Protein AF-A0A972ZCT6-F1 (afdb_monomer_lite)

Structure (mmCIF, N/CA/C/O backbone):
data_AF-A0A972ZCT6-F1
#
_entry.id   AF-A0A972ZCT6-F1
#
loop_
_atom_site.group_PDB
_atom_site.id
_atom_site.type_symbol
_atom_site.label_atom_id
_atom_site.label_alt_id
_atom_site.label_comp_id
_atom_site.label_asym_id
_atom_site.label_entity_id
_atom_site.label_seq_id
_atom_site.pdbx_PDB_ins_code
_atom_site.Cartn_x
_atom_site.Cartn_y
_atom_site.Cartn_z
_atom_site.occupancy
_atom_site.B_iso_or_equiv
_atom_site.auth_seq_id
_atom_site.auth_comp_id
_atom_site.auth_asym_id
_atom_site.auth_atom_id
_atom_site.pdbx_PDB_model_num
ATOM 1 N N . MET A 1 1 ? -7.013 1.142 54.359 1.00 37.72 1 MET A N 1
ATOM 2 C CA . MET A 1 1 ? -7.168 -0.269 53.958 1.00 37.72 1 MET A CA 1
ATOM 3 C C . MET A 1 1 ? -7.925 -0.246 52.647 1.00 37.72 1 MET A C 1
ATOM 5 O O . MET A 1 1 ? -9.131 -0.055 52.664 1.00 37.72 1 MET A O 1
ATOM 9 N N . ILE A 1 2 ? -7.193 -0.233 51.536 1.00 32.06 2 ILE A N 1
ATOM 10 C CA . ILE A 1 2 ? -7.756 -0.194 50.184 1.00 32.06 2 ILE A CA 1
ATOM 11 C C . ILE A 1 2 ? -7.605 -1.613 49.651 1.00 32.06 2 ILE A C 1
ATOM 13 O O . ILE A 1 2 ? -6.508 -2.162 49.690 1.00 32.06 2 ILE A O 1
ATOM 17 N N . SER A 1 3 ? -8.731 -2.212 49.295 1.00 27.45 3 SER A N 1
ATOM 18 C CA . SER A 1 3 ? -8.864 -3.587 48.828 1.00 27.45 3 SER A CA 1
ATOM 19 C C . SER A 1 3 ? -8.368 -3.701 47.386 1.00 27.45 3 SER A C 1
ATOM 21 O O . SER A 1 3 ? -8.783 -2.904 46.544 1.00 27.45 3 SER A O 1
ATOM 23 N N . ASP A 1 4 ? -7.524 -4.691 47.102 1.00 30.50 4 ASP A N 1
ATOM 24 C CA . ASP A 1 4 ? -7.134 -5.058 45.736 1.00 30.50 4 ASP A CA 1
ATOM 25 C C . ASP A 1 4 ? -8.346 -5.581 44.932 1.00 30.50 4 ASP A C 1
ATOM 27 O O . ASP A 1 4 ? -9.239 -6.214 45.510 1.00 30.50 4 ASP A O 1
ATOM 31 N N . PRO A 1 5 ? -8.409 -5.342 43.606 1.00 33.12 5 PRO A N 1
ATOM 32 C CA . PRO A 1 5 ? -9.477 -5.865 42.760 1.00 33.12 5 PRO A CA 1
ATOM 33 C C . PRO A 1 5 ? -9.329 -7.384 42.539 1.00 33.12 5 PRO A C 1
ATOM 35 O O . PRO A 1 5 ? -8.225 -7.928 42.641 1.00 33.12 5 PRO A O 1
ATOM 38 N N . PRO A 1 6 ? -10.430 -8.097 42.228 1.00 35.25 6 PRO A N 1
ATOM 39 C CA . PRO A 1 6 ? -10.424 -9.549 42.138 1.00 35.25 6 PRO A CA 1
ATOM 40 C C . PRO A 1 6 ? -9.632 -10.012 40.913 1.00 35.25 6 PRO A C 1
ATOM 42 O O . PRO A 1 6 ? -9.966 -9.695 39.773 1.00 35.25 6 PRO A O 1
ATOM 45 N N . GLN A 1 7 ? -8.590 -10.802 41.162 1.00 39.09 7 GLN A N 1
ATOM 46 C CA . GLN A 1 7 ? -7.904 -11.574 40.134 1.00 39.09 7 GLN A CA 1
ATOM 47 C C . GLN A 1 7 ? -8.888 -12.611 39.583 1.00 39.09 7 GLN A C 1
ATOM 49 O O . GLN A 1 7 ? -9.286 -13.533 40.294 1.00 39.09 7 GLN A O 1
ATOM 54 N N . SER A 1 8 ? -9.302 -12.465 38.326 1.00 38.16 8 SER A N 1
ATOM 55 C CA . SER A 1 8 ? -10.039 -13.508 37.616 1.00 38.16 8 SER A CA 1
ATOM 56 C C . SER A 1 8 ? -9.081 -14.662 37.313 1.00 38.16 8 SER A C 1
ATOM 58 O O . SER A 1 8 ? -8.367 -14.656 36.309 1.00 38.16 8 SER A O 1
ATOM 60 N N . SER A 1 9 ? -9.017 -15.631 38.221 1.00 37.44 9 SER A N 1
ATOM 61 C CA . SER A 1 9 ? -8.276 -16.872 38.036 1.00 37.44 9 SER A CA 1
ATOM 62 C C . SER A 1 9 ? -8.990 -17.756 37.011 1.00 37.44 9 SER A C 1
ATOM 64 O O . SER A 1 9 ? -10.134 -18.167 37.195 1.00 37.44 9 SER A O 1
ATOM 66 N N . CYS A 1 10 ? -8.302 -18.054 35.910 1.00 38.31 10 CYS A N 1
ATOM 67 C CA . CYS A 1 10 ? -8.704 -19.119 35.000 1.00 38.31 10 CYS A CA 1
ATOM 68 C C . CYS A 1 10 ? -8.499 -20.476 35.718 1.00 38.31 10 CYS A C 1
ATOM 70 O O . CYS A 1 10 ? -7.406 -20.676 36.259 1.00 38.31 10 CYS A O 1
ATOM 72 N N . PRO A 1 11 ? -9.488 -21.393 35.755 1.00 40.09 11 PRO A N 1
ATOM 73 C CA . PRO A 1 11 ? -9.451 -22.590 36.610 1.00 40.09 11 PRO A CA 1
ATOM 74 C C . PRO A 1 11 ? -8.329 -23.597 36.312 1.00 40.09 11 PRO A C 1
ATOM 76 O O . PRO A 1 11 ? -8.007 -24.397 37.184 1.00 40.09 11 PRO A O 1
ATOM 79 N N . ASP A 1 12 ? -7.714 -23.539 35.125 1.00 41.03 12 ASP A N 1
ATOM 80 C CA . ASP A 1 12 ? -6.777 -24.568 34.639 1.00 41.03 12 ASP A CA 1
ATOM 81 C C . ASP A 1 12 ? -5.332 -24.077 34.426 1.00 41.03 12 ASP A C 1
ATOM 83 O O . ASP A 1 12 ? -4.509 -24.768 33.820 1.00 41.03 12 ASP A O 1
ATOM 87 N N . CYS A 1 13 ? -4.975 -22.894 34.933 1.00 39.69 13 CYS A N 1
ATOM 88 C CA . CYS A 1 13 ? -3.582 -22.443 34.908 1.00 39.69 13 CYS A CA 1
ATOM 89 C C . CYS A 1 13 ? -2.819 -23.001 36.123 1.00 39.69 13 CYS A C 1
ATOM 91 O O . CYS A 1 13 ? -3.205 -22.698 37.257 1.00 39.69 13 CYS A O 1
ATOM 93 N N . PRO A 1 14 ? -1.713 -23.755 35.948 1.00 38.12 14 PRO A N 1
ATOM 94 C CA . PRO A 1 14 ? -0.853 -24.077 37.077 1.00 38.12 14 PRO A CA 1
ATOM 95 C C . PRO A 1 14 ? -0.324 -22.774 37.684 1.00 38.12 14 PRO A C 1
ATOM 97 O O . PRO A 1 14 ? 0.095 -21.861 36.967 1.00 38.12 14 PRO A O 1
ATOM 100 N N . ALA A 1 15 ? -0.381 -22.682 39.013 1.00 41.28 15 ALA A N 1
ATOM 101 C CA . ALA A 1 15 ? 0.085 -21.513 39.740 1.00 41.28 15 ALA A CA 1
ATOM 102 C C . ALA A 1 15 ? 1.534 -21.188 39.353 1.00 41.28 15 ALA A C 1
ATOM 104 O O . ALA A 1 15 ? 2.391 -22.071 39.268 1.00 41.28 15 ALA A O 1
ATOM 105 N N . ARG A 1 16 ? 1.791 -19.900 39.117 1.00 41.38 16 ARG A N 1
ATOM 106 C CA . ARG A 1 16 ? 3.120 -19.360 38.828 1.00 41.38 16 ARG A CA 1
ATOM 107 C C . ARG A 1 16 ? 4.079 -19.823 39.941 1.00 41.38 16 ARG A C 1
ATOM 109 O O . ARG A 1 16 ? 3.741 -19.626 41.110 1.00 41.38 16 ARG A O 1
ATOM 116 N N . PRO A 1 17 ? 5.223 -20.461 39.633 1.00 36.03 17 PRO A N 1
ATOM 117 C CA . PRO A 1 17 ? 6.141 -20.880 40.680 1.00 36.03 17 PRO A CA 1
ATOM 118 C C . PRO A 1 17 ? 6.628 -19.636 41.424 1.00 36.03 17 PRO A C 1
ATOM 120 O O . PRO A 1 17 ? 6.973 -18.629 40.804 1.00 36.03 17 PRO A O 1
ATOM 123 N N . ALA A 1 18 ? 6.585 -19.701 42.754 1.00 37.28 18 ALA A N 1
ATOM 124 C CA . ALA A 1 18 ? 7.099 -18.646 43.609 1.00 37.28 18 ALA A CA 1
ATOM 125 C C . ALA A 1 18 ? 8.604 -18.484 43.360 1.00 37.28 18 ALA A C 1
ATOM 127 O O . ALA A 1 18 ? 9.333 -19.475 43.276 1.00 37.28 18 ALA A O 1
ATOM 128 N N . ASP A 1 19 ? 9.037 -17.233 43.217 1.00 44.38 19 ASP A N 1
ATOM 129 C CA . ASP A 1 19 ? 10.420 -16.869 42.935 1.00 44.38 19 ASP A CA 1
ATOM 130 C C . ASP A 1 19 ? 11.386 -17.545 43.919 1.00 44.38 19 ASP A C 1
ATOM 132 O O . ASP A 1 19 ? 11.257 -17.408 45.137 1.00 44.38 19 ASP A O 1
ATOM 136 N N . GLY A 1 20 ? 12.380 -18.252 43.377 1.00 45.31 20 GLY A N 1
ATOM 137 C CA . GLY A 1 20 ? 13.501 -18.762 44.161 1.00 45.31 20 GLY A CA 1
ATOM 138 C C . GLY A 1 20 ? 14.037 -20.115 43.714 1.00 45.31 20 GLY A C 1
ATOM 139 O O . GLY A 1 20 ? 13.925 -21.082 44.456 1.00 45.31 20 GLY A O 1
ATOM 140 N N . SER A 1 21 ? 14.674 -20.193 42.543 1.00 36.31 21 SER A N 1
ATOM 141 C CA . SER A 1 21 ? 15.718 -21.195 42.284 1.00 36.31 21 SER A CA 1
ATOM 142 C C . SER A 1 21 ? 16.456 -20.893 40.980 1.00 36.31 21 SER A C 1
ATOM 144 O O . SER A 1 21 ? 15.854 -20.775 39.917 1.00 36.31 21 SER A O 1
ATOM 146 N N . SER A 1 22 ? 17.774 -20.752 41.076 1.00 45.56 22 SER A N 1
ATOM 147 C CA . SER A 1 22 ? 18.702 -20.635 39.956 1.00 45.56 22 SER A CA 1
ATOM 148 C C . SER A 1 22 ? 18.789 -21.953 39.179 1.00 45.56 22 SER A C 1
ATOM 150 O O . SER A 1 22 ? 19.290 -22.942 39.717 1.00 45.56 22 SER A O 1
ATOM 152 N N . ALA A 1 23 ? 18.384 -21.955 37.909 1.00 34.50 23 ALA A N 1
ATOM 153 C CA . ALA A 1 23 ? 18.690 -23.027 36.967 1.00 34.50 23 ALA A CA 1
ATOM 154 C C . ALA A 1 23 ? 19.062 -22.453 35.589 1.00 34.50 23 ALA A C 1
ATOM 156 O O . ALA A 1 23 ? 18.594 -21.393 35.185 1.00 34.50 23 ALA A O 1
ATOM 157 N N . SER A 1 24 ? 19.987 -23.156 34.945 1.00 33.34 24 SER A N 1
ATOM 158 C CA . SER A 1 24 ? 20.885 -22.796 33.843 1.00 33.34 24 SER A CA 1
ATOM 159 C C . SER A 1 24 ? 20.273 -22.179 32.580 1.00 33.34 24 SER A C 1
ATOM 161 O O . SER A 1 24 ? 19.231 -22.609 32.093 1.00 33.34 24 SER A O 1
ATOM 163 N N . ALA A 1 25 ? 21.034 -21.254 31.986 1.00 39.72 25 ALA A N 1
ATOM 164 C CA . ALA A 1 25 ? 20.897 -20.812 30.604 1.00 39.72 25 ALA A CA 1
ATOM 165 C C . ALA A 1 25 ? 21.305 -21.949 29.655 1.00 39.72 25 ALA A C 1
ATOM 167 O O . ALA A 1 25 ? 22.487 -22.245 29.562 1.00 39.72 25 ALA A O 1
ATOM 168 N N . ASP A 1 26 ? 20.319 -22.629 29.068 1.00 37.72 26 ASP A N 1
ATOM 169 C CA . ASP A 1 26 ? 20.352 -23.282 27.745 1.00 37.72 26 ASP A CA 1
ATOM 170 C C . ASP A 1 26 ? 19.136 -24.213 27.620 1.00 37.72 26 ASP A C 1
ATOM 172 O O . ASP A 1 26 ? 19.225 -25.434 27.709 1.00 37.72 26 ASP A O 1
ATOM 176 N N . ALA A 1 27 ? 17.958 -23.614 27.446 1.00 31.12 27 ALA A N 1
ATOM 177 C CA . ALA A 1 27 ? 16.784 -24.282 26.895 1.00 31.12 27 ALA A CA 1
ATOM 178 C C . ALA A 1 27 ? 15.847 -23.202 26.346 1.00 31.12 27 ALA A C 1
ATOM 180 O O . ALA A 1 27 ? 15.363 -22.348 27.091 1.00 31.12 27 ALA A O 1
ATOM 181 N N . ALA A 1 28 ? 15.626 -23.205 25.030 1.00 31.45 28 ALA A N 1
ATOM 182 C CA . ALA A 1 28 ? 14.592 -22.381 24.416 1.00 31.45 28 ALA A CA 1
ATOM 183 C C . ALA A 1 28 ? 13.235 -22.759 25.038 1.00 31.4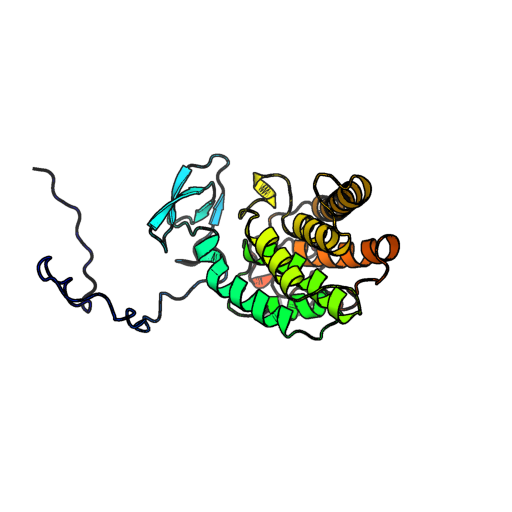5 28 ALA A C 1
ATOM 185 O O . ALA A 1 28 ? 12.957 -23.954 25.161 1.00 31.45 28 ALA A O 1
ATOM 186 N N . PRO A 1 29 ? 12.394 -21.793 25.450 1.00 34.50 29 PRO A N 1
ATOM 187 C CA . PRO A 1 29 ? 11.101 -22.129 26.014 1.00 34.50 29 PRO A CA 1
ATOM 188 C C . PRO A 1 29 ? 10.265 -22.794 24.920 1.00 34.50 29 PRO A C 1
ATOM 190 O O . PRO A 1 29 ? 10.036 -22.217 23.855 1.00 34.50 29 PRO A O 1
ATOM 193 N N . GLU A 1 30 ? 9.850 -24.033 25.173 1.00 30.81 30 GLU A N 1
ATOM 194 C CA . GLU A 1 30 ? 8.912 -24.759 24.328 1.00 30.81 30 GLU A CA 1
ATOM 195 C C . GLU A 1 30 ? 7.652 -23.904 24.157 1.00 30.81 30 GLU A C 1
ATOM 197 O O . GLU A 1 30 ? 6.942 -23.610 25.123 1.00 30.81 30 GLU A O 1
ATOM 202 N N . TYR A 1 31 ? 7.381 -23.479 22.920 1.00 35.59 31 TYR A N 1
ATOM 203 C CA . TYR A 1 31 ? 6.138 -22.813 22.551 1.00 35.59 31 TYR A CA 1
ATOM 204 C C . TYR A 1 31 ? 4.995 -23.810 22.717 1.00 35.59 31 TYR A C 1
ATOM 206 O O . TYR A 1 31 ? 4.625 -24.540 21.796 1.00 35.59 31 TYR A O 1
ATOM 214 N N . ARG A 1 32 ? 4.443 -23.868 23.930 1.00 32.00 32 ARG A N 1
ATOM 215 C CA . ARG A 1 32 ? 3.226 -24.615 24.204 1.00 32.00 32 ARG A CA 1
ATOM 216 C C . ARG A 1 32 ? 2.118 -23.981 23.374 1.00 32.00 32 ARG A C 1
ATOM 218 O O . ARG A 1 32 ? 1.841 -22.789 23.490 1.00 32.00 32 ARG A O 1
ATOM 225 N N . CYS A 1 33 ? 1.546 -24.797 22.498 1.00 36.53 33 CYS A N 1
ATOM 226 C CA . CYS A 1 33 ? 0.459 -24.464 21.596 1.00 36.53 33 CYS A CA 1
ATOM 227 C C . CYS A 1 33 ? -0.790 -24.103 22.418 1.00 36.53 33 CYS A C 1
ATOM 229 O O . CYS A 1 33 ? -1.638 -24.946 22.693 1.00 36.53 33 CYS A O 1
ATOM 231 N N . CYS A 1 34 ? -0.871 -22.857 22.878 1.00 33.72 34 CYS A N 1
ATOM 232 C CA . CYS A 1 34 ? -2.112 -22.268 23.344 1.00 33.72 34 CYS A CA 1
ATOM 233 C C . CYS A 1 34 ? -2.854 -21.822 22.088 1.00 33.72 34 CYS A C 1
ATOM 235 O O . CYS A 1 34 ? -2.481 -20.827 21.467 1.00 33.72 34 CYS A O 1
ATOM 237 N N . SER A 1 35 ? -3.869 -22.580 21.684 1.00 42.78 35 SER A N 1
ATOM 238 C CA . SER A 1 35 ? -4.920 -22.097 20.792 1.00 42.78 35 SER A CA 1
ATOM 239 C C . SER A 1 35 ? -5.481 -20.806 21.393 1.00 42.78 35 SER A C 1
ATOM 241 O O . SER A 1 35 ? -6.228 -20.843 22.369 1.00 42.78 35 SER A O 1
ATOM 243 N N . GLY A 1 36 ? -4.988 -19.672 20.888 1.00 45.91 36 GLY A N 1
ATOM 244 C CA . GLY A 1 36 ? -5.332 -18.339 21.369 1.00 45.91 36 GLY A CA 1
ATOM 245 C C . GLY A 1 36 ? -6.807 -18.007 21.126 1.00 45.91 36 GLY A C 1
ATOM 246 O O . GLY A 1 36 ? -7.479 -18.735 20.392 1.00 45.91 36 GLY A O 1
ATOM 247 N N . PRO A 1 37 ? -7.317 -16.921 21.732 1.00 55.62 37 PRO A N 1
ATOM 248 C CA . PRO A 1 37 ? -8.675 -16.455 21.475 1.00 55.62 37 PRO A CA 1
ATOM 249 C C . PRO A 1 37 ? -8.878 -16.246 19.968 1.00 55.62 37 PRO A C 1
ATOM 251 O O . PRO A 1 37 ? -7.985 -15.755 19.273 1.00 55.62 37 PRO A O 1
ATOM 254 N N . GLU A 1 38 ? -10.034 -16.674 19.469 1.00 72.75 38 GLU A N 1
ATOM 255 C CA . GLU A 1 38 ? -10.420 -16.576 18.062 1.00 72.75 38 GLU A CA 1
ATOM 256 C C . GLU A 1 38 ? -10.299 -15.113 17.591 1.00 72.75 38 GLU A C 1
ATOM 258 O O . GLU A 1 38 ? -10.891 -14.212 18.183 1.00 72.75 38 GLU A O 1
ATOM 263 N N . ARG A 1 39 ? -9.464 -14.850 16.572 1.00 85.81 39 ARG A N 1
ATOM 264 C CA . ARG A 1 39 ? -9.269 -13.493 16.035 1.00 85.81 39 ARG A CA 1
ATOM 265 C C . ARG A 1 39 ? -10.435 -13.140 15.118 1.00 85.81 39 ARG A C 1
ATOM 267 O O . ARG A 1 39 ? -10.656 -13.820 14.117 1.00 85.81 39 ARG A O 1
ATOM 274 N N . HIS A 1 40 ? -11.125 -12.044 15.410 1.00 87.00 40 HIS A N 1
ATOM 275 C CA . HIS A 1 40 ? -12.163 -11.527 14.521 1.00 87.00 40 HIS A CA 1
ATOM 276 C C . HIS A 1 40 ? -11.542 -10.795 13.323 1.00 87.00 40 HIS A C 1
ATOM 278 O O . HIS A 1 40 ? -10.598 -10.018 13.473 1.00 87.00 40 HIS A O 1
ATOM 284 N N . SER A 1 41 ? -12.079 -11.042 12.127 1.00 83.12 41 SER A N 1
ATOM 285 C CA . SER A 1 41 ? -11.591 -10.483 10.856 1.00 83.12 41 SER A CA 1
ATOM 286 C C . SER A 1 41 ? -12.278 -9.176 10.440 1.00 83.12 41 SER A C 1
ATOM 288 O O . SER A 1 41 ? -11.813 -8.514 9.510 1.00 83.12 41 SER A O 1
ATOM 290 N N . CYS A 1 42 ? -13.360 -8.793 11.123 1.00 84.06 42 CYS A N 1
ATOM 291 C CA . CYS A 1 42 ? -14.072 -7.529 10.951 1.00 84.06 42 CYS A CA 1
ATOM 292 C C . CYS A 1 42 ? -14.180 -6.809 12.301 1.00 84.06 42 CYS A C 1
ATOM 294 O O . CYS A 1 42 ? -14.348 -7.454 13.337 1.00 84.06 42 CYS A O 1
ATOM 296 N N . ASP A 1 43 ? -14.082 -5.478 12.270 1.00 89.44 43 ASP A N 1
ATOM 297 C CA . ASP A 1 43 ? -14.090 -4.604 13.445 1.00 89.44 43 ASP A CA 1
ATOM 298 C C . ASP A 1 43 ? -13.031 -4.973 14.504 1.00 89.44 43 ASP A C 1
ATOM 300 O O . ASP A 1 43 ? -11.844 -5.083 14.191 1.00 89.44 43 ASP A O 1
ATOM 304 N N . CYS A 1 44 ? -13.404 -5.079 15.782 1.00 90.25 44 CYS A N 1
ATOM 305 C CA . CYS A 1 44 ? -12.449 -5.340 16.850 1.00 90.25 44 CYS A CA 1
ATOM 306 C C . CYS A 1 44 ? -11.893 -6.767 16.787 1.00 90.25 44 CYS A C 1
ATOM 308 O O . CYS A 1 44 ? -12.601 -7.720 17.101 1.00 90.25 44 CYS A O 1
ATOM 310 N N . MET A 1 45 ? -10.587 -6.908 16.552 1.00 91.00 45 MET A N 1
ATOM 311 C CA . MET A 1 45 ? -9.897 -8.208 16.511 1.00 91.00 45 MET A CA 1
ATOM 312 C C . MET A 1 45 ? -10.051 -9.050 17.797 1.00 91.00 45 MET A C 1
ATOM 314 O O . MET A 1 45 ? -9.943 -10.273 17.746 1.00 91.00 45 MET A O 1
ATOM 318 N N . VAL A 1 46 ? -10.325 -8.412 18.943 1.00 91.88 46 VAL A N 1
ATOM 319 C CA . VAL A 1 46 ? -10.470 -9.071 20.256 1.00 91.88 46 VAL A CA 1
ATOM 320 C C . VAL A 1 46 ? -11.889 -9.585 20.515 1.00 91.88 46 VAL A C 1
ATOM 322 O O . VAL A 1 46 ? -12.044 -10.613 21.159 1.00 91.88 46 VAL A O 1
ATOM 325 N N . CYS A 1 47 ? -12.924 -8.862 20.072 1.00 92.06 47 CYS A N 1
ATOM 326 C CA . CYS A 1 47 ? -14.309 -9.125 20.503 1.00 92.06 47 CYS A CA 1
ATOM 327 C C . CYS A 1 47 ? -15.384 -8.914 19.424 1.00 92.06 47 CYS A C 1
ATOM 329 O O . CYS A 1 47 ? -16.570 -8.958 19.737 1.00 92.06 47 CYS A O 1
ATOM 331 N N . GLY A 1 48 ? -15.000 -8.567 18.192 1.00 89.50 48 GLY A N 1
ATOM 332 C CA . GLY A 1 48 ? -15.907 -8.297 17.071 1.00 89.50 48 GLY A CA 1
ATOM 333 C C . GLY A 1 48 ? -16.761 -7.029 17.199 1.00 89.50 48 GLY A C 1
ATOM 334 O O . GLY A 1 48 ? -17.498 -6.697 16.280 1.00 89.50 48 GLY A O 1
ATOM 335 N N . SER A 1 49 ? -16.685 -6.308 18.322 1.00 92.56 49 SER A N 1
ATOM 336 C CA . SER A 1 49 ? -17.450 -5.072 18.528 1.00 92.56 49 SER A CA 1
ATOM 337 C C . SER A 1 49 ? -16.965 -3.934 17.629 1.00 92.56 49 SER A C 1
ATOM 339 O O . SER A 1 49 ? -15.776 -3.845 17.326 1.00 92.56 49 SER A O 1
ATOM 341 N N . GLU A 1 50 ? -17.877 -3.022 17.292 1.00 90.81 50 GLU A N 1
ATOM 342 C CA . GLU A 1 50 ? -17.639 -1.849 16.443 1.00 90.81 50 GLU A CA 1
ATOM 343 C C . GLU A 1 50 ? -16.429 -1.011 16.877 1.00 90.81 50 GLU A C 1
ATOM 345 O O . GLU A 1 50 ? -16.242 -0.736 18.070 1.00 90.81 50 GLU A O 1
ATOM 350 N N . LEU A 1 51 ? -15.630 -0.589 15.891 1.00 91.50 51 LEU A N 1
ATOM 351 C CA . LEU A 1 51 ? -14.531 0.356 16.075 1.00 91.50 51 LEU A CA 1
ATOM 352 C C . LEU A 1 51 ? -15.043 1.798 16.058 1.00 91.50 51 LEU A C 1
ATOM 354 O O . LEU A 1 51 ? -15.754 2.208 15.147 1.00 91.50 51 LEU A O 1
ATOM 358 N N . VAL A 1 52 ? -14.610 2.584 17.038 1.00 91.75 52 VAL A N 1
ATOM 359 C CA . VAL A 1 52 ? -14.903 4.011 17.161 1.00 91.75 52 VAL A CA 1
ATOM 360 C C . VAL A 1 52 ? -13.628 4.829 17.000 1.00 91.75 52 VAL A C 1
ATOM 362 O O . VAL A 1 52 ? -12.553 4.451 17.469 1.00 91.75 52 VAL A O 1
ATOM 365 N N . TYR A 1 53 ? -13.762 5.974 16.334 1.00 89.62 53 TYR A N 1
ATOM 366 C CA . TYR A 1 53 ? -12.663 6.885 16.035 1.00 89.62 53 TYR A CA 1
ATOM 367 C C . TYR A 1 53 ? -12.911 8.242 16.687 1.00 89.62 53 TYR A C 1
ATOM 369 O O . TYR A 1 53 ? -13.891 8.922 16.389 1.00 89.62 53 TYR A O 1
ATOM 377 N N . ALA A 1 54 ? -12.008 8.645 17.575 1.00 88.31 54 ALA A N 1
ATOM 378 C CA . ALA A 1 54 ? -12.012 9.956 18.201 1.00 88.31 54 ALA A CA 1
ATOM 379 C C . ALA A 1 54 ? -11.134 10.942 17.417 1.00 88.31 54 ALA A C 1
ATOM 381 O O . ALA A 1 54 ? -10.160 10.573 16.769 1.00 88.31 54 ALA A O 1
ATOM 382 N N . THR A 1 55 ? -11.426 12.237 17.522 1.00 84.88 55 THR A N 1
ATOM 383 C CA . THR A 1 55 ? -10.575 13.289 16.932 1.00 84.88 55 THR A CA 1
ATOM 384 C C . THR A 1 55 ? -9.323 13.580 17.760 1.00 84.88 55 THR A C 1
ATOM 386 O O . THR A 1 55 ? -8.372 14.176 17.260 1.00 84.88 55 THR A O 1
ATOM 389 N N . LYS A 1 56 ? -9.305 13.170 19.034 1.00 85.56 56 LYS A N 1
ATOM 390 C CA . LYS A 1 56 ? -8.154 13.282 19.933 1.00 85.56 56 LYS A CA 1
ATOM 391 C C . LYS A 1 56 ? -7.687 11.891 20.323 1.00 85.56 56 LYS A C 1
ATOM 393 O O . LYS A 1 56 ? -8.505 11.055 20.694 1.00 85.56 56 LYS A O 1
ATOM 398 N N . ALA A 1 57 ? -6.380 11.672 20.261 1.00 89.06 57 ALA A N 1
ATOM 399 C CA . ALA A 1 57 ? -5.790 10.436 20.737 1.00 89.06 57 ALA A CA 1
ATOM 400 C C . ALA A 1 57 ? -5.742 10.395 22.272 1.00 89.06 57 ALA A C 1
ATOM 402 O O . ALA A 1 57 ? -5.619 11.431 22.931 1.00 89.06 57 ALA A O 1
ATOM 403 N N . SER A 1 58 ? -5.802 9.188 22.821 1.00 88.75 58 SER A N 1
ATOM 404 C CA . SER A 1 58 ? -5.612 8.896 24.238 1.00 88.75 58 SER A CA 1
ATOM 405 C C . SER A 1 58 ? -4.554 7.813 24.419 1.00 88.75 58 SER A C 1
ATOM 407 O O . SER A 1 58 ? -4.267 7.041 23.500 1.00 88.75 58 SER A O 1
ATOM 409 N N . THR A 1 59 ? -3.978 7.758 25.617 1.00 93.81 59 THR A N 1
ATOM 410 C CA . THR A 1 59 ? -3.140 6.635 26.036 1.00 93.81 59 THR A CA 1
ATOM 411 C C . THR A 1 59 ? -4.010 5.394 26.200 1.00 93.81 59 THR A C 1
ATOM 413 O O . THR A 1 59 ? -5.044 5.452 26.868 1.00 93.81 59 THR A O 1
ATOM 416 N N . VAL A 1 60 ? -3.617 4.300 25.557 1.00 94.75 60 VAL A N 1
ATOM 417 C CA . VAL A 1 60 ? -4.327 3.020 25.563 1.00 94.75 60 VAL A CA 1
ATOM 418 C C . VAL A 1 60 ? -3.333 1.865 25.579 1.00 94.75 60 VAL A C 1
ATOM 420 O O . VAL A 1 60 ? -2.274 1.944 24.954 1.00 94.75 60 VAL A O 1
ATOM 423 N N . ASP A 1 61 ? -3.706 0.768 26.228 1.00 95.75 61 ASP A N 1
ATOM 424 C CA . ASP A 1 61 ? -2.894 -0.444 26.257 1.00 95.75 61 ASP A CA 1
ATOM 425 C C . ASP A 1 61 ? -3.339 -1.427 25.175 1.00 95.75 61 ASP A C 1
ATOM 427 O O . ASP A 1 61 ? -4.530 -1.646 24.936 1.00 95.75 61 ASP A O 1
ATOM 431 N N . CYS A 1 62 ? -2.371 -2.055 24.512 1.00 95.25 62 CYS A N 1
ATOM 432 C CA . CYS A 1 62 ? -2.649 -3.113 23.551 1.00 95.25 62 CYS A CA 1
ATOM 433 C C . CYS A 1 62 ? -3.194 -4.352 24.271 1.00 95.25 62 CYS A C 1
ATOM 435 O O . CYS A 1 62 ? -2.501 -4.958 25.086 1.00 95.25 62 CYS A O 1
ATOM 437 N N . SER A 1 63 ? -4.386 -4.806 23.891 1.00 94.56 63 SER A N 1
ATOM 438 C CA . SER A 1 63 ? -5.062 -5.967 24.477 1.00 94.56 63 SER A CA 1
ATOM 439 C C . SER A 1 63 ? -4.327 -7.299 24.257 1.00 94.56 63 SER A C 1
ATOM 441 O O . SER A 1 63 ? -4.686 -8.291 24.882 1.00 94.56 63 SER A O 1
ATOM 443 N N . TYR A 1 64 ? -3.311 -7.344 23.383 1.00 91.56 64 TYR A N 1
ATOM 444 C CA . TYR A 1 64 ? -2.504 -8.546 23.126 1.00 91.56 64 TYR A CA 1
ATOM 445 C C . TYR A 1 64 ? -1.117 -8.504 23.771 1.00 91.56 64 TYR A C 1
ATOM 447 O O . TYR A 1 64 ? -0.721 -9.477 24.404 1.00 91.56 64 TYR A O 1
ATOM 455 N N . CYS A 1 65 ? -0.358 -7.413 23.616 1.00 92.94 65 CYS A N 1
ATOM 456 C CA . CYS A 1 65 ? 1.002 -7.337 24.169 1.00 92.94 65 CYS A CA 1
ATOM 457 C C . CYS A 1 65 ? 1.109 -6.580 25.498 1.00 92.94 65 CYS A C 1
ATOM 459 O O . CYS A 1 65 ? 2.177 -6.606 26.102 1.00 92.94 65 CYS A O 1
ATOM 461 N N . GLY A 1 66 ? 0.055 -5.881 25.930 1.00 93.12 66 GLY A N 1
ATOM 462 C CA . GLY A 1 66 ? 0.052 -5.056 27.142 1.00 93.12 66 GLY A CA 1
ATOM 463 C C . GLY A 1 66 ? 0.924 -3.799 27.068 1.00 93.12 66 GLY A C 1
ATOM 464 O O . GLY A 1 66 ? 1.127 -3.147 28.083 1.00 93.12 66 GLY A O 1
ATOM 465 N N . GLY A 1 67 ? 1.483 -3.469 25.899 1.00 93.06 67 GLY A N 1
ATOM 466 C CA . GLY A 1 67 ? 2.255 -2.240 25.716 1.00 93.06 67 GLY A CA 1
ATOM 467 C C . GLY A 1 67 ? 1.356 -1.006 25.657 1.00 93.06 67 GLY A C 1
ATOM 468 O O . GLY A 1 67 ? 0.256 -1.088 25.109 1.00 93.06 67 GLY A O 1
ATOM 469 N N . GLU A 1 68 ? 1.860 0.119 26.160 1.00 95.31 68 GLU A N 1
ATOM 470 C CA . GLU A 1 68 ? 1.185 1.421 26.154 1.00 95.31 68 GLU A CA 1
ATOM 471 C C . GLU A 1 68 ? 1.426 2.159 24.824 1.00 95.31 68 GLU A C 1
ATOM 473 O O . GLU A 1 68 ? 2.559 2.254 24.341 1.00 95.31 68 GLU A O 1
ATOM 478 N N . PHE A 1 69 ? 0.361 2.688 24.220 1.00 93.81 69 PHE A N 1
ATOM 479 C CA . PHE A 1 69 ? 0.395 3.408 22.947 1.00 93.81 69 PHE A CA 1
ATOM 480 C C . PHE A 1 69 ? -0.510 4.640 22.975 1.00 93.81 69 PHE A C 1
ATOM 482 O O . PHE A 1 69 ? -1.402 4.784 23.806 1.00 93.81 69 PHE A O 1
ATOM 489 N N . THR A 1 70 ? -0.308 5.531 22.007 1.00 91.00 70 THR A N 1
ATOM 490 C CA . THR A 1 70 ? -1.234 6.628 21.719 1.00 91.00 70 THR A CA 1
ATOM 491 C C . THR A 1 70 ? -2.088 6.246 20.518 1.00 91.00 70 THR A C 1
ATOM 493 O O . THR A 1 70 ? -1.555 6.015 19.434 1.00 91.00 70 THR A O 1
ATOM 496 N N . SER A 1 71 ? -3.406 6.186 20.701 1.00 90.12 71 SER A N 1
ATOM 497 C CA . SER A 1 71 ? -4.352 5.849 19.634 1.00 90.12 71 SER A CA 1
ATOM 498 C C . SER A 1 71 ? -5.581 6.743 19.700 1.00 90.12 71 SER A C 1
ATOM 500 O O . SER A 1 71 ? -6.018 7.144 20.777 1.00 90.12 71 SER A O 1
ATOM 502 N N . SER A 1 72 ? -6.154 7.041 18.539 1.00 90.88 72 SER A N 1
ATOM 503 C CA . SER A 1 72 ? -7.480 7.650 18.415 1.00 90.88 72 SER A CA 1
ATOM 504 C C . SER A 1 72 ? -8.579 6.629 18.109 1.00 90.88 72 SER A C 1
ATOM 506 O O . SER A 1 72 ? -9.733 7.010 17.931 1.00 90.88 72 SER A O 1
ATOM 508 N N . ALA A 1 73 ? -8.230 5.344 18.039 1.00 91.00 73 ALA A N 1
ATOM 509 C CA . ALA A 1 73 ? -9.133 4.259 17.691 1.00 91.00 73 ALA A CA 1
ATOM 510 C C . ALA A 1 73 ? -9.156 3.189 18.787 1.00 91.00 73 ALA A C 1
ATOM 512 O O . ALA A 1 73 ? -8.108 2.663 19.175 1.00 91.00 73 ALA A O 1
ATOM 513 N N . THR A 1 74 ? -10.358 2.847 19.235 1.00 93.81 74 THR A N 1
ATOM 514 C CA . THR A 1 74 ? -10.666 1.707 20.109 1.00 93.81 74 THR A CA 1
ATOM 515 C C . THR A 1 74 ? -11.978 1.085 19.643 1.00 93.81 74 THR A C 1
ATOM 517 O O . THR A 1 74 ? -12.665 1.650 18.796 1.00 93.81 74 THR A O 1
ATOM 520 N N . CYS A 1 75 ? -12.360 -0.080 20.159 1.00 94.00 75 CYS A N 1
ATOM 521 C CA . CYS A 1 75 ? -13.749 -0.519 20.018 1.00 94.00 75 CYS A CA 1
ATOM 522 C C . CYS A 1 75 ? -14.645 0.069 21.115 1.00 94.00 75 CYS A C 1
ATOM 524 O O . CYS A 1 75 ? -14.150 0.594 22.113 1.00 94.00 75 CYS A O 1
ATOM 526 N N . VAL A 1 76 ? -15.966 -0.078 20.980 1.00 93.19 76 VAL A N 1
ATOM 527 C CA . VAL A 1 76 ? -16.941 0.357 22.007 1.00 93.19 76 VAL A CA 1
ATOM 528 C C . VAL A 1 76 ? -16.745 -0.303 23.383 1.00 93.19 76 VAL A C 1
ATOM 530 O O . VAL A 1 76 ? -17.242 0.211 24.379 1.00 93.19 76 VAL A O 1
ATOM 533 N N . GLN A 1 77 ? -15.997 -1.412 23.456 1.00 92.06 77 GLN A N 1
ATOM 534 C CA . GLN A 1 77 ? -15.594 -2.083 24.704 1.00 92.06 77 GLN A CA 1
ATOM 535 C C . GLN A 1 77 ? -14.211 -1.631 25.219 1.00 92.06 77 GLN A C 1
ATOM 537 O O . GLN A 1 77 ? -13.708 -2.171 26.198 1.00 92.06 77 GLN A O 1
ATOM 542 N N . GLY A 1 78 ? -13.568 -0.662 24.560 1.00 91.75 78 GLY A N 1
ATOM 543 C CA . GLY A 1 78 ? -12.274 -0.103 24.959 1.00 91.75 78 GLY A CA 1
ATOM 544 C C . GLY A 1 78 ? -11.041 -0.877 24.483 1.00 91.75 78 GLY A C 1
ATOM 545 O O . GLY A 1 78 ? -9.926 -0.473 24.801 1.00 91.75 78 GLY A O 1
ATOM 546 N N . HIS A 1 79 ? -11.195 -1.956 23.709 1.00 94.44 79 HIS A N 1
ATOM 547 C CA . HIS A 1 79 ? -10.048 -2.717 23.204 1.00 94.44 79 HIS A CA 1
ATOM 548 C C 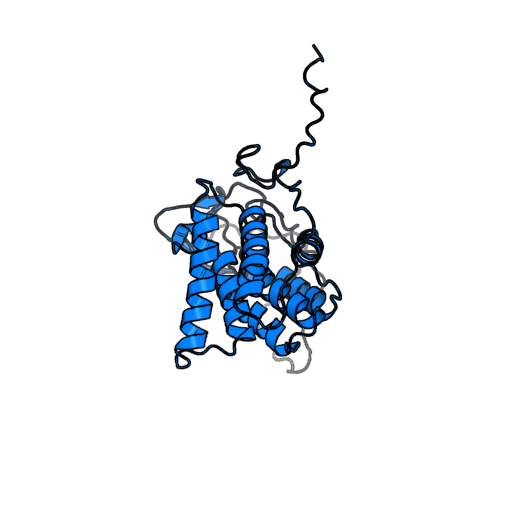. HIS A 1 79 ? -9.261 -1.942 22.140 1.00 94.44 79 HIS A C 1
ATOM 550 O O . HIS A 1 79 ? -9.839 -1.298 21.259 1.00 94.44 79 HIS A O 1
ATOM 556 N N . PHE A 1 80 ? -7.939 -2.095 22.184 1.00 94.31 80 PHE A N 1
ATOM 557 C CA . PHE A 1 80 ? -6.985 -1.586 21.204 1.00 94.31 80 PHE A CA 1
ATOM 558 C C . PHE A 1 80 ? -5.959 -2.678 20.883 1.00 94.31 80 PHE A C 1
ATOM 560 O O . PHE A 1 80 ? -5.502 -3.388 21.774 1.00 94.31 80 PHE A O 1
ATOM 567 N N . VAL A 1 81 ? -5.568 -2.816 19.616 1.00 93.00 81 VAL A N 1
ATOM 568 C CA . VAL A 1 81 ? -4.502 -3.735 19.192 1.00 93.00 81 VAL A CA 1
ATOM 569 C C . VAL A 1 81 ? -3.488 -2.930 18.394 1.00 93.00 81 VAL A C 1
ATOM 571 O O . VAL A 1 81 ? -3.842 -2.313 17.394 1.00 93.00 81 VAL A O 1
ATOM 574 N N . CYS A 1 82 ? -2.230 -2.919 18.836 1.00 91.06 82 CYS A N 1
ATOM 575 C CA . CYS A 1 82 ? -1.179 -2.173 18.149 1.00 91.06 82 CYS A CA 1
ATOM 576 C C . CYS A 1 82 ? -0.844 -2.788 16.78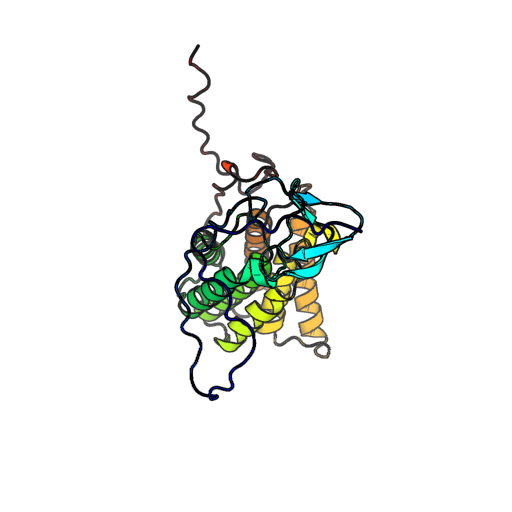3 1.00 91.06 82 CYS A C 1
ATOM 578 O O . CYS A 1 82 ? -0.979 -4.000 16.591 1.00 91.06 82 CYS A O 1
ATOM 580 N N . ASP A 1 83 ? -0.320 -1.971 15.865 1.00 88.25 83 ASP A N 1
ATOM 581 C CA . ASP A 1 83 ? -0.048 -2.375 14.476 1.00 88.25 83 ASP A CA 1
ATOM 582 C C . ASP A 1 83 ? 0.813 -3.645 14.377 1.00 88.25 83 ASP A C 1
ATOM 584 O O . ASP A 1 83 ? 0.562 -4.505 13.533 1.00 88.25 83 ASP A O 1
ATOM 588 N N . ARG A 1 84 ? 1.778 -3.830 15.288 1.00 88.12 84 ARG A N 1
ATOM 589 C CA . ARG A 1 84 ? 2.620 -5.038 15.348 1.00 88.12 84 ARG A CA 1
ATOM 590 C C . ARG A 1 84 ? 1.817 -6.305 15.659 1.00 88.12 84 ARG A C 1
ATOM 592 O O . ARG A 1 84 ? 2.067 -7.344 15.057 1.00 88.12 84 ARG A O 1
ATOM 599 N N . CYS A 1 85 ? 0.905 -6.241 16.626 1.00 86.62 85 CYS A N 1
ATOM 600 C CA . CYS A 1 85 ? 0.065 -7.376 17.018 1.00 86.62 85 CYS A CA 1
ATOM 601 C C . CYS A 1 85 ? -1.053 -7.640 16.003 1.00 86.62 85 CYS A C 1
ATOM 603 O O . CYS A 1 85 ? -1.458 -8.790 15.821 1.00 86.62 85 CYS A O 1
ATOM 605 N N . HIS A 1 86 ? -1.520 -6.580 15.343 1.00 84.75 86 HIS A N 1
ATOM 606 C CA . HIS A 1 86 ? -2.522 -6.646 14.290 1.00 84.75 86 HIS A CA 1
ATOM 607 C C . HIS A 1 86 ? -1.974 -7.417 13.079 1.00 84.75 86 HIS A C 1
ATOM 609 O O . HIS A 1 86 ? -2.574 -8.397 12.645 1.00 84.75 86 HIS A O 1
ATOM 615 N N . SER A 1 87 ? -0.766 -7.056 12.635 1.00 82.88 87 SER A N 1
ATOM 616 C CA . SER A 1 87 ? -0.220 -7.489 11.346 1.00 82.88 87 SER A CA 1
ATOM 617 C C . SER A 1 87 ? 0.747 -8.674 11.386 1.00 82.88 87 SER A C 1
ATOM 619 O O . SER A 1 87 ? 1.137 -9.153 10.325 1.00 82.88 87 SER A O 1
ATOM 621 N N . SER A 1 88 ? 1.123 -9.202 12.560 1.00 77.88 88 SER A N 1
ATOM 622 C CA . SER A 1 88 ? 2.173 -10.236 12.681 1.00 77.88 88 SER A CA 1
ATOM 623 C C . SER A 1 88 ? 1.983 -11.432 11.742 1.00 77.88 88 SER A C 1
ATOM 625 O O . SER A 1 88 ? 2.902 -11.810 11.016 1.00 77.88 88 SER A O 1
ATOM 627 N N . ASP A 1 89 ? 0.779 -11.998 11.735 1.00 81.44 89 ASP A N 1
ATOM 628 C CA . ASP A 1 89 ? 0.479 -13.239 11.016 1.00 81.44 89 ASP A CA 1
ATOM 629 C C . ASP A 1 89 ? 0.303 -12.958 9.517 1.00 81.44 89 ASP A C 1
ATOM 631 O O . ASP A 1 89 ? 0.690 -13.754 8.661 1.00 81.44 89 ASP A O 1
ATOM 635 N N . ALA A 1 90 ? -0.237 -11.783 9.196 1.00 88.56 90 ALA A N 1
ATOM 636 C CA . ALA A 1 90 ? -0.446 -11.324 7.834 1.00 88.56 90 ALA A CA 1
ATOM 637 C C . ALA A 1 90 ? 0.859 -10.926 7.135 1.00 88.56 90 ALA A C 1
ATOM 639 O O . ALA A 1 90 ? 1.024 -11.235 5.964 1.00 88.56 90 ALA A O 1
ATOM 640 N N . ILE A 1 91 ? 1.818 -10.298 7.820 1.00 93.38 91 ILE A N 1
ATOM 641 C CA . ILE A 1 91 ? 3.106 -9.926 7.212 1.00 93.38 91 ILE A CA 1
ATOM 642 C C . ILE A 1 91 ? 3.892 -11.171 6.795 1.00 93.38 91 ILE A C 1
ATOM 644 O O . ILE A 1 91 ? 4.415 -11.213 5.681 1.00 93.38 91 ILE A O 1
ATOM 648 N N . ALA A 1 92 ? 3.927 -12.204 7.644 1.00 92.25 92 ALA A N 1
ATOM 649 C CA . ALA A 1 92 ? 4.569 -13.474 7.306 1.00 92.25 92 ALA A CA 1
ATOM 650 C C . ALA A 1 92 ? 3.894 -14.155 6.101 1.00 92.25 92 ALA A C 1
ATOM 652 O O . ALA A 1 92 ? 4.577 -14.659 5.207 1.00 92.25 92 ALA A O 1
ATOM 653 N N . LEU A 1 93 ? 2.557 -14.121 6.047 1.00 95.56 93 LEU A N 1
ATOM 654 C CA . LEU A 1 93 ? 1.789 -14.583 4.893 1.00 95.56 93 LEU A CA 1
ATOM 655 C C . LEU A 1 93 ? 2.131 -13.790 3.624 1.00 95.56 93 LEU A C 1
ATOM 657 O O . LEU A 1 93 ? 2.398 -14.405 2.596 1.00 95.56 93 LEU A O 1
ATOM 661 N N . ILE A 1 94 ? 2.111 -12.454 3.684 1.00 98.12 94 ILE A N 1
ATOM 662 C CA . ILE A 1 94 ? 2.388 -11.568 2.544 1.00 98.12 94 ILE A CA 1
ATOM 663 C C . ILE A 1 94 ? 3.774 -11.876 1.985 1.00 98.12 94 ILE A C 1
ATOM 665 O O . ILE A 1 94 ? 3.910 -12.085 0.783 1.00 98.12 94 ILE A O 1
ATOM 669 N N . GLU A 1 95 ? 4.792 -11.963 2.845 1.00 97.94 95 GLU A N 1
ATOM 670 C CA . GLU A 1 95 ? 6.148 -12.298 2.415 1.00 97.94 95 GLU A CA 1
ATOM 671 C C . GLU A 1 95 ? 6.193 -13.674 1.741 1.00 97.94 95 GLU A C 1
ATOM 673 O O . GLU A 1 95 ? 6.642 -13.784 0.602 1.00 97.94 95 GLU A O 1
ATOM 678 N N . SER A 1 96 ? 5.675 -14.716 2.395 1.00 97.62 96 SER A N 1
ATOM 679 C CA . SER A 1 96 ? 5.683 -16.072 1.836 1.00 97.62 96 SER A CA 1
ATOM 680 C C . SER A 1 96 ? 4.954 -16.153 0.488 1.00 97.62 96 SER A C 1
ATOM 682 O O . SER A 1 96 ? 5.472 -16.745 -0.466 1.00 97.62 96 SER A O 1
ATOM 684 N N . ALA A 1 97 ? 3.782 -15.525 0.385 1.00 98.12 97 ALA A N 1
ATOM 685 C CA . ALA A 1 97 ? 2.960 -15.548 -0.815 1.00 98.12 97 ALA A CA 1
ATOM 686 C C . ALA A 1 97 ? 3.587 -14.758 -1.969 1.00 98.12 97 ALA A C 1
ATOM 688 O O . ALA A 1 97 ? 3.551 -15.233 -3.099 1.00 98.12 97 ALA A O 1
ATOM 689 N N . CYS A 1 98 ? 4.179 -13.592 -1.701 1.00 98.56 98 CYS A N 1
ATOM 690 C CA . CYS A 1 98 ? 4.832 -12.766 -2.716 1.00 98.56 98 CYS A CA 1
ATOM 691 C C . CYS A 1 98 ? 6.149 -13.378 -3.210 1.00 98.56 98 CYS A C 1
ATOM 693 O O . CYS A 1 98 ? 6.431 -13.378 -4.406 1.00 98.56 98 CYS A O 1
ATOM 695 N N . LEU A 1 99 ? 6.959 -13.956 -2.320 1.00 98.25 99 LEU A N 1
ATOM 696 C CA . LEU A 1 99 ? 8.228 -14.558 -2.732 1.00 98.25 99 LEU A CA 1
ATOM 697 C C . LEU A 1 99 ? 8.032 -15.796 -3.618 1.00 98.25 99 LEU A C 1
ATOM 699 O O . LEU A 1 99 ? 8.837 -16.015 -4.518 1.00 98.25 99 LEU A O 1
ATOM 703 N N . SER A 1 100 ? 6.948 -16.551 -3.410 1.00 97.56 100 SER A N 1
ATOM 704 C CA . SER A 1 100 ? 6.609 -17.759 -4.181 1.00 97.56 100 SER A CA 1
ATOM 705 C C . SER A 1 100 ? 5.638 -17.534 -5.351 1.00 97.56 100 SER A C 1
ATOM 707 O O . SER A 1 100 ? 5.395 -18.460 -6.123 1.00 97.56 100 SER A O 1
ATOM 709 N N . ALA A 1 101 ? 5.084 -16.328 -5.491 1.00 98.25 101 ALA A N 1
ATOM 710 C CA . ALA A 1 101 ? 4.123 -15.973 -6.533 1.00 98.25 101 ALA A CA 1
ATOM 711 C C . ALA A 1 101 ? 4.730 -16.006 -7.941 1.00 98.25 101 ALA A C 1
ATOM 713 O O . ALA A 1 101 ? 5.860 -15.563 -8.159 1.00 98.25 101 ALA A O 1
ATOM 714 N N . SER A 1 102 ? 3.913 -16.431 -8.904 1.00 98.19 102 SER A N 1
ATOM 715 C CA . SER A 1 102 ? 4.230 -16.423 -10.344 1.00 98.19 102 SER A CA 1
ATOM 716 C C . SER A 1 102 ? 3.287 -15.534 -11.158 1.00 98.19 102 SER A C 1
ATOM 718 O O . SER A 1 102 ? 3.511 -15.320 -12.345 1.00 98.19 102 SER A O 1
ATOM 720 N N . GLU A 1 103 ? 2.265 -14.982 -10.506 1.00 98.56 103 GLU A N 1
ATOM 721 C CA . GLU A 1 103 ? 1.288 -14.077 -11.088 1.00 98.56 103 GLU A CA 1
ATOM 722 C C . GLU A 1 103 ? 1.972 -12.829 -11.642 1.00 98.56 103 GLU A C 1
ATOM 724 O O . GLU A 1 103 ? 2.891 -12.269 -11.032 1.00 98.56 103 GLU A O 1
ATOM 729 N N . VAL A 1 104 ? 1.499 -12.395 -12.803 1.00 98.56 104 VAL A N 1
ATOM 730 C CA . VAL A 1 104 ? 1.931 -11.155 -13.457 1.00 98.56 104 VAL A CA 1
ATOM 731 C C . VAL A 1 104 ? 0.891 -10.046 -13.315 1.00 98.56 104 VAL A C 1
ATOM 733 O O . VAL A 1 104 ? 1.244 -8.872 -13.397 1.00 98.56 104 VAL A O 1
ATOM 736 N N . ASP A 1 105 ? -0.365 -10.410 -13.052 1.00 98.69 105 ASP A N 1
ATOM 737 C CA . ASP A 1 105 ? -1.453 -9.479 -12.790 1.00 98.69 105 ASP A CA 1
ATOM 738 C C . ASP A 1 105 ? -1.514 -9.120 -11.297 1.00 98.69 105 ASP A C 1
ATOM 740 O O . ASP A 1 105 ? -1.546 -9.978 -10.408 1.00 98.69 105 ASP A O 1
ATOM 744 N N . MET A 1 106 ? -1.504 -7.819 -11.009 1.00 98.75 106 MET A N 1
ATOM 745 C CA . MET A 1 106 ? -1.529 -7.298 -9.646 1.00 98.75 106 MET A CA 1
ATOM 746 C C . MET A 1 106 ? -2.848 -7.554 -8.930 1.00 98.75 106 MET A C 1
ATOM 748 O O . MET A 1 106 ? -2.834 -7.836 -7.732 1.00 98.75 106 MET A O 1
ATOM 752 N N . VAL A 1 107 ? -3.974 -7.432 -9.631 1.00 98.25 107 VAL A N 1
ATOM 753 C CA . VAL A 1 107 ? -5.304 -7.647 -9.057 1.00 98.25 107 VAL A CA 1
ATOM 754 C C . VAL A 1 107 ? -5.467 -9.123 -8.714 1.00 98.25 107 VAL A C 1
ATOM 756 O O . VAL A 1 107 ? -5.905 -9.432 -7.608 1.00 98.25 107 VAL A O 1
ATOM 759 N N . GLU A 1 108 ? -5.022 -10.029 -9.588 1.00 98.00 108 GLU A N 1
ATOM 760 C CA . GLU A 1 108 ? -5.029 -11.473 -9.323 1.00 98.00 108 GLU A CA 1
ATOM 761 C C . GLU A 1 108 ? -4.244 -11.823 -8.047 1.00 98.00 108 GLU A C 1
ATOM 763 O O . GLU A 1 108 ? -4.790 -12.419 -7.110 1.00 98.00 108 GLU A O 1
ATOM 768 N N . LEU A 1 109 ? -2.976 -11.396 -7.966 1.00 98.56 109 LEU A N 1
ATOM 769 C CA . LEU A 1 109 ? -2.126 -11.672 -6.807 1.00 98.56 109 LEU A CA 1
ATOM 770 C C . LEU A 1 109 ? -2.692 -11.052 -5.523 1.00 98.56 109 LEU A C 1
ATOM 772 O O . LEU A 1 109 ? -2.709 -11.694 -4.467 1.00 98.56 109 LEU A O 1
ATOM 776 N N . PHE A 1 110 ? -3.166 -9.807 -5.607 1.00 98.31 110 PHE A N 1
ATOM 777 C CA . PHE A 1 110 ? -3.793 -9.118 -4.486 1.00 98.31 110 PHE A CA 1
ATOM 778 C C . PHE A 1 110 ? -5.008 -9.888 -3.974 1.00 98.31 110 PHE A C 1
ATOM 780 O O . PHE A 1 110 ? -5.070 -10.177 -2.780 1.00 98.31 110 PHE A O 1
ATOM 787 N N . MET A 1 111 ? -5.940 -10.259 -4.857 1.00 96.25 111 MET A N 1
ATOM 788 C CA . MET A 1 111 ? -7.167 -10.963 -4.485 1.00 96.25 111 MET A CA 1
ATOM 789 C C . MET A 1 111 ? -6.862 -12.333 -3.876 1.00 96.25 111 MET A C 1
ATOM 791 O O . MET A 1 111 ? -7.447 -12.687 -2.848 1.00 96.25 111 MET A O 1
ATOM 795 N N . ARG A 1 112 ? -5.874 -13.065 -4.414 1.00 96.12 112 ARG A N 1
ATOM 7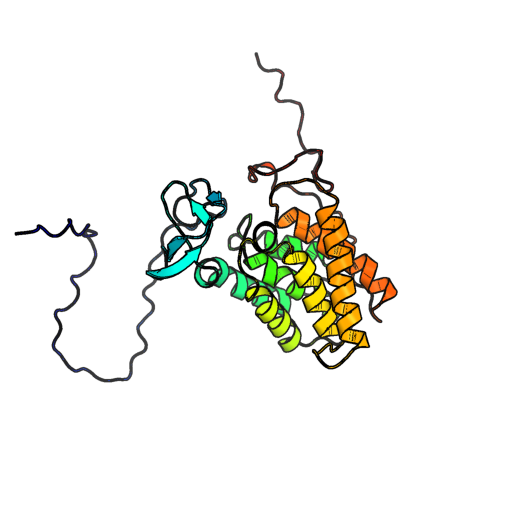96 C CA . ARG A 1 112 ? -5.418 -14.329 -3.823 1.00 96.12 112 ARG A CA 1
ATOM 797 C C . ARG A 1 112 ? -4.921 -14.142 -2.392 1.00 96.12 112 ARG A C 1
ATOM 799 O O . ARG A 1 112 ? -5.395 -14.843 -1.500 1.00 96.12 112 ARG A O 1
ATOM 806 N N . ILE A 1 113 ? -3.995 -13.213 -2.144 1.00 96.94 113 ILE A N 1
ATOM 807 C CA . ILE A 1 113 ? -3.450 -12.996 -0.791 1.00 96.94 113 ILE A CA 1
ATOM 808 C C . ILE A 1 113 ? -4.547 -12.486 0.147 1.00 96.94 113 ILE A C 1
ATOM 810 O O . ILE A 1 113 ? -4.695 -12.977 1.266 1.00 96.94 113 ILE A O 1
ATOM 814 N N . ARG A 1 114 ? -5.356 -11.538 -0.333 1.00 93.62 114 ARG A N 1
ATOM 815 C CA . ARG A 1 114 ? -6.467 -10.937 0.404 1.00 93.62 114 ARG A CA 1
ATOM 816 C C . ARG A 1 114 ? -7.509 -11.962 0.847 1.00 93.62 114 ARG A C 1
ATOM 818 O O . ARG A 1 114 ? -8.089 -11.777 1.914 1.00 93.62 114 ARG A O 1
ATOM 825 N N . SER A 1 115 ? -7.750 -13.017 0.072 1.00 92.25 115 SER A N 1
ATOM 826 C CA . SER A 1 115 ? -8.722 -14.067 0.410 1.00 92.25 115 SER A CA 1
ATOM 827 C C . SER A 1 115 ? -8.333 -14.913 1.632 1.00 92.25 115 SER A C 1
ATOM 829 O O . SER A 1 115 ? -9.161 -15.640 2.181 1.00 92.25 115 SER A O 1
ATOM 831 N N . HIS A 1 116 ? -7.080 -14.832 2.086 1.00 92.81 116 HIS A N 1
ATOM 832 C CA . HIS A 1 116 ? -6.608 -15.628 3.208 1.00 92.81 116 HIS A CA 1
ATOM 833 C C . HIS A 1 116 ? -7.199 -15.143 4.541 1.00 92.81 116 HIS A C 1
ATOM 835 O O . HIS A 1 116 ? -7.230 -13.948 4.823 1.00 92.81 116 HIS A O 1
ATOM 841 N N . LYS A 1 117 ? -7.563 -16.076 5.431 1.00 86.94 117 LYS A N 1
ATOM 842 C CA . LYS A 1 117 ? -8.183 -15.791 6.745 1.00 86.94 117 LYS A CA 1
ATOM 843 C C . LYS A 1 117 ? -7.386 -14.854 7.663 1.00 86.94 117 LYS A C 1
ATOM 845 O O . LYS A 1 117 ? -7.959 -14.220 8.539 1.00 86.94 117 LYS A O 1
ATOM 850 N N . SER A 1 118 ? -6.066 -14.794 7.484 1.00 87.25 118 SER A N 1
ATOM 851 C CA . SER A 1 118 ? -5.188 -13.897 8.251 1.00 87.25 118 SER A CA 1
ATOM 852 C C . SER A 1 118 ? -5.253 -12.443 7.778 1.00 87.25 118 SER A C 1
ATOM 854 O O . SER A 1 118 ? -4.695 -11.582 8.446 1.00 87.25 118 SER A O 1
ATOM 856 N N . MET A 1 119 ? -5.896 -12.168 6.639 1.00 92.06 119 MET A N 1
ATOM 857 C CA . MET A 1 119 ? -6.109 -10.817 6.132 1.00 92.06 119 MET A CA 1
ATOM 858 C C . MET A 1 119 ? -7.460 -10.286 6.636 1.00 92.06 119 MET A C 1
ATOM 860 O O . MET A 1 119 ? -8.509 -10.784 6.207 1.00 92.06 119 MET A O 1
ATOM 864 N N . PRO A 1 120 ? -7.468 -9.280 7.528 1.00 91.62 120 PRO A N 1
ATOM 865 C CA . PRO A 1 120 ? -8.704 -8.673 8.003 1.00 91.62 120 PRO A CA 1
ATOM 866 C C . PRO A 1 120 ? -9.384 -7.862 6.894 1.00 91.62 120 PRO A C 1
ATOM 868 O O . PRO A 1 120 ? -8.810 -7.601 5.833 1.00 91.62 120 PRO A O 1
ATOM 871 N N . LEU A 1 121 ? -10.621 -7.432 7.145 1.00 91.81 121 LEU A N 1
ATOM 872 C CA . LEU A 1 121 ? -11.363 -6.557 6.239 1.00 91.81 121 LEU A CA 1
ATOM 873 C C . LEU A 1 121 ? -10.644 -5.224 6.003 1.00 91.81 121 LEU A C 1
ATOM 875 O O . LEU A 1 121 ? -10.512 -4.756 4.868 1.00 91.81 121 LEU A O 1
ATOM 879 N N . HIS A 1 122 ? -10.162 -4.634 7.092 1.00 93.25 122 HIS A N 1
ATOM 880 C CA . HIS A 1 122 ? -9.407 -3.392 7.122 1.00 93.25 122 HIS A CA 1
ATOM 881 C C . HIS A 1 122 ? -8.226 -3.551 8.072 1.00 93.25 122 HIS A C 1
ATOM 883 O O . HIS A 1 122 ? -8.331 -4.258 9.072 1.00 93.25 122 HIS A O 1
ATOM 889 N N . GLY A 1 123 ? -7.121 -2.867 7.783 1.00 91.81 123 GLY A N 1
ATOM 890 C CA . GLY A 1 123 ? -5.987 -2.851 8.696 1.00 91.81 123 GLY A CA 1
ATOM 891 C C . GLY A 1 123 ? -4.657 -2.453 8.059 1.00 91.81 123 GLY A C 1
ATOM 892 O O . GLY A 1 123 ? -4.571 -2.262 6.840 1.00 91.81 123 GLY A O 1
ATOM 893 N N . PRO A 1 124 ? -3.609 -2.301 8.887 1.00 92.69 124 PRO A N 1
ATOM 894 C CA . PRO A 1 124 ? -2.265 -1.934 8.449 1.00 92.69 124 PRO A CA 1
ATOM 895 C C . PRO A 1 124 ? -1.583 -2.992 7.562 1.00 92.69 124 PRO A C 1
ATOM 897 O O . PRO A 1 124 ? -0.590 -2.689 6.906 1.00 92.69 124 PRO A O 1
ATOM 900 N N . GLU A 1 125 ? -2.116 -4.212 7.463 1.00 95.38 125 GLU A N 1
ATOM 901 C CA . GLU A 1 125 ? -1.607 -5.278 6.586 1.00 95.38 125 GLU A CA 1
ATOM 902 C C . GLU A 1 125 ? -1.552 -4.835 5.125 1.00 95.38 125 GLU A C 1
ATOM 904 O O . GLU A 1 125 ? -0.595 -5.119 4.403 1.00 95.38 125 GLU A O 1
ATOM 909 N N . PHE A 1 126 ? -2.569 -4.086 4.696 1.00 97.56 126 PHE A N 1
ATOM 910 C CA . PHE A 1 126 ? -2.683 -3.587 3.331 1.00 97.56 126 PHE A CA 1
ATOM 911 C C . PHE A 1 126 ? -1.562 -2.606 2.980 1.00 97.56 126 PHE A C 1
ATOM 913 O O . PHE A 1 126 ? -1.174 -2.494 1.819 1.00 97.56 126 PHE A O 1
ATOM 920 N N . HIS A 1 127 ? -0.996 -1.930 3.983 1.00 97.50 127 HIS A N 1
ATOM 921 C CA . HIS A 1 127 ? 0.090 -0.974 3.791 1.00 97.50 127 HIS A CA 1
ATOM 922 C C . HIS A 1 127 ? 1.366 -1.686 3.329 1.00 97.50 127 HIS A C 1
ATOM 924 O O . HIS A 1 127 ? 2.124 -1.145 2.528 1.00 97.50 127 HIS A O 1
ATOM 930 N N . ALA A 1 128 ? 1.583 -2.914 3.810 1.00 98.06 128 ALA A N 1
ATOM 931 C CA . ALA A 1 128 ? 2.670 -3.785 3.383 1.00 98.06 128 ALA A CA 1
ATOM 932 C C . ALA A 1 128 ? 2.326 -4.589 2.121 1.00 98.06 128 ALA A C 1
ATOM 934 O O . ALA A 1 128 ? 3.199 -4.805 1.281 1.00 98.06 128 ALA A O 1
ATOM 935 N N . LEU A 1 129 ? 1.064 -5.005 1.970 1.00 98.69 129 LEU A N 1
ATOM 936 C CA . LEU A 1 129 ? 0.614 -5.826 0.846 1.00 98.69 129 LEU A CA 1
ATOM 937 C C . LEU A 1 129 ? 0.772 -5.115 -0.503 1.00 98.69 129 LEU A C 1
ATOM 939 O O . LEU A 1 129 ? 1.310 -5.704 -1.433 1.00 98.69 129 LEU A O 1
ATOM 943 N N . ILE A 1 130 ? 0.342 -3.855 -0.618 1.00 98.75 130 ILE A N 1
ATOM 944 C CA . ILE A 1 130 ? 0.382 -3.127 -1.896 1.00 98.75 130 ILE A CA 1
ATOM 945 C C . ILE A 1 130 ? 1.788 -3.035 -2.501 1.00 98.75 130 ILE A C 1
ATOM 947 O O . ILE A 1 130 ? 1.960 -3.470 -3.643 1.00 98.75 130 ILE A O 1
ATOM 951 N N . PRO A 1 131 ? 2.818 -2.530 -1.792 1.00 98.88 131 PRO A N 1
ATOM 952 C CA . PRO A 1 131 ? 4.154 -2.502 -2.367 1.00 98.88 131 PRO A CA 1
ATOM 953 C C . PRO A 1 131 ? 4.685 -3.910 -2.665 1.00 98.88 131 PRO A C 1
ATOM 955 O O . PRO A 1 131 ? 5.395 -4.081 -3.652 1.00 98.88 131 PRO A O 1
ATOM 958 N N . ALA A 1 132 ? 4.324 -4.922 -1.868 1.00 98.88 132 ALA A N 1
ATOM 959 C CA . ALA A 1 132 ? 4.734 -6.303 -2.109 1.00 98.88 132 ALA A CA 1
ATOM 960 C C . ALA A 1 132 ? 4.158 -6.858 -3.420 1.00 98.88 132 ALA A C 1
ATOM 962 O O . ALA A 1 132 ? 4.909 -7.401 -4.228 1.00 98.88 132 ALA A O 1
ATOM 963 N N . VAL A 1 133 ? 2.857 -6.668 -3.664 1.00 98.94 133 VAL A N 1
ATOM 964 C CA . VAL A 1 133 ? 2.164 -7.099 -4.891 1.00 98.94 133 VAL A CA 1
ATOM 965 C C . VAL A 1 133 ? 2.777 -6.441 -6.124 1.00 98.94 133 VAL A C 1
ATOM 967 O O . VAL A 1 133 ? 3.120 -7.136 -7.082 1.00 98.94 133 VAL A O 1
ATOM 970 N N . ILE A 1 134 ? 2.980 -5.121 -6.087 1.00 98.94 134 ILE A N 1
ATOM 971 C CA . ILE A 1 134 ? 3.551 -4.371 -7.213 1.00 98.94 134 ILE A CA 1
ATOM 972 C C . ILE A 1 134 ? 4.971 -4.858 -7.524 1.00 98.94 134 ILE A C 1
ATOM 974 O O . ILE A 1 134 ? 5.296 -5.145 -8.671 1.00 98.94 134 ILE A O 1
ATOM 978 N N . LEU A 1 135 ? 5.830 -4.982 -6.508 1.00 98.94 135 LEU A N 1
ATOM 979 C CA . LEU A 1 135 ? 7.217 -5.418 -6.703 1.00 98.94 135 LEU A CA 1
ATOM 980 C C . LEU A 1 135 ? 7.304 -6.859 -7.213 1.00 98.94 135 LEU A C 1
ATOM 982 O O . LEU A 1 135 ? 8.130 -7.165 -8.070 1.00 98.94 135 LEU A O 1
ATOM 986 N N . THR A 1 136 ? 6.438 -7.731 -6.705 1.00 98.94 136 THR A N 1
ATOM 987 C CA . THR A 1 136 ? 6.382 -9.144 -7.090 1.00 98.94 136 THR A CA 1
ATOM 988 C C . THR A 1 136 ? 5.965 -9.316 -8.543 1.00 98.94 136 THR A C 1
ATOM 990 O O . THR A 1 136 ? 6.647 -9.993 -9.306 1.00 98.94 136 THR A O 1
ATOM 993 N N . THR A 1 137 ? 4.877 -8.670 -8.953 1.00 98.88 137 THR A N 1
ATOM 994 C CA . THR A 1 137 ? 4.396 -8.743 -10.340 1.00 98.88 137 THR A CA 1
ATOM 995 C C . THR A 1 137 ? 5.368 -8.070 -11.305 1.00 98.88 137 THR A C 1
ATOM 997 O O . THR A 1 137 ? 5.666 -8.634 -12.355 1.00 98.88 137 THR A O 1
ATOM 1000 N N . TYR A 1 138 ? 5.975 -6.941 -10.917 1.00 98.88 138 TYR A N 1
ATOM 1001 C CA . TYR A 1 138 ? 7.040 -6.305 -11.696 1.00 98.88 138 TYR A CA 1
ATOM 1002 C C . TYR A 1 138 ? 8.229 -7.247 -11.930 1.00 98.88 138 TYR A C 1
ATOM 1004 O O . TYR A 1 138 ? 8.720 -7.347 -13.054 1.00 98.88 138 TYR A O 1
ATOM 1012 N N . ARG A 1 139 ? 8.678 -7.966 -10.888 1.00 98.81 139 ARG A N 1
ATOM 1013 C CA . ARG A 1 139 ? 9.710 -9.014 -11.001 1.00 98.81 139 ARG A CA 1
ATOM 1014 C C . ARG A 1 139 ? 9.284 -10.093 -11.992 1.00 98.81 139 ARG A C 1
ATOM 1016 O O . ARG A 1 139 ? 10.059 -10.455 -12.873 1.00 98.81 139 ARG A O 1
ATOM 1023 N N . ASN A 1 140 ? 8.063 -10.600 -11.849 1.00 98.75 140 ASN A N 1
ATOM 1024 C CA . ASN A 1 140 ? 7.547 -11.707 -12.653 1.00 98.75 140 ASN A CA 1
ATOM 1025 C C . ASN A 1 140 ? 7.375 -11.322 -14.136 1.00 98.75 140 ASN A C 1
ATOM 1027 O O . ASN A 1 140 ? 7.520 -12.168 -15.012 1.00 98.75 140 ASN A O 1
ATOM 1031 N N . LEU A 1 141 ? 7.179 -10.033 -14.423 1.00 98.69 141 LEU A N 1
ATOM 1032 C CA . LEU A 1 141 ? 7.180 -9.448 -15.769 1.00 98.69 141 LEU A CA 1
ATOM 1033 C C . LEU A 1 141 ? 8.595 -9.195 -16.339 1.00 98.69 141 LEU A C 1
ATOM 1035 O O . LEU A 1 141 ? 8.740 -8.602 -17.407 1.00 98.69 141 LEU A O 1
ATOM 1039 N N . GLY A 1 142 ? 9.654 -9.632 -15.648 1.00 98.31 142 GLY A N 1
ATOM 1040 C CA . GLY A 1 142 ? 11.051 -9.479 -16.075 1.00 98.31 142 GLY A CA 1
ATOM 1041 C C . GLY A 1 142 ? 11.733 -8.201 -15.578 1.00 98.31 142 GLY A C 1
ATOM 1042 O O . GLY A 1 142 ? 12.855 -7.896 -15.986 1.00 98.31 142 GLY A O 1
ATOM 1043 N N . GLY A 1 143 ? 11.083 -7.444 -14.695 1.00 98.19 143 GLY A N 1
ATOM 1044 C CA . GLY A 1 143 ? 11.670 -6.285 -14.039 1.00 98.19 143 GLY A CA 1
ATOM 1045 C C . GLY A 1 143 ? 12.788 -6.656 -13.059 1.00 98.19 143 GLY A C 1
ATOM 1046 O O . GLY A 1 143 ? 12.779 -7.716 -12.435 1.00 98.19 143 GLY A O 1
ATOM 1047 N N . ASN A 1 144 ? 13.761 -5.756 -12.882 1.00 97.12 144 ASN A N 1
ATOM 1048 C CA . ASN A 1 144 ? 14.901 -5.981 -11.988 1.00 97.12 144 ASN A CA 1
ATOM 1049 C C . ASN A 1 144 ? 14.526 -5.776 -10.508 1.00 97.12 144 ASN A C 1
ATOM 1051 O O . ASN A 1 144 ? 14.809 -4.730 -9.923 1.00 97.12 144 ASN A O 1
ATOM 1055 N N . VAL A 1 145 ? 13.871 -6.772 -9.914 1.00 98.50 145 VAL A N 1
ATOM 1056 C CA . VAL A 1 145 ? 13.479 -6.792 -8.500 1.00 98.50 145 VAL A CA 1
ATOM 1057 C C . VAL A 1 145 ? 13.905 -8.118 -7.872 1.00 98.50 145 VAL A C 1
ATOM 1059 O O . VAL A 1 145 ? 13.570 -9.188 -8.367 1.00 98.50 145 VAL A O 1
ATOM 1062 N N . THR A 1 146 ? 14.645 -8.052 -6.766 1.00 98.56 146 THR A N 1
ATOM 1063 C CA . THR A 1 146 ? 15.056 -9.227 -5.985 1.00 98.56 146 THR A CA 1
ATOM 1064 C C . THR A 1 146 ? 14.115 -9.463 -4.804 1.00 98.56 146 THR A C 1
ATOM 1066 O O . THR A 1 146 ? 13.361 -8.573 -4.404 1.00 98.56 146 THR A O 1
ATOM 1069 N N . ASP A 1 147 ? 14.211 -10.638 -4.182 1.00 98.56 147 ASP A N 1
ATOM 1070 C CA . ASP A 1 147 ? 13.473 -10.965 -2.956 1.00 98.56 147 ASP A CA 1
ATOM 1071 C C . ASP A 1 147 ? 13.718 -9.945 -1.833 1.00 98.56 147 ASP A C 1
ATOM 1073 O O . ASP A 1 147 ? 12.791 -9.553 -1.126 1.00 98.56 147 ASP A O 1
ATOM 1077 N N . ASP A 1 148 ? 14.947 -9.440 -1.704 1.00 98.56 148 ASP A N 1
ATOM 1078 C CA . ASP A 1 148 ? 15.285 -8.423 -0.703 1.00 98.56 148 ASP A CA 1
ATOM 1079 C C . ASP A 1 148 ? 14.614 -7.075 -0.980 1.00 98.56 148 ASP A C 1
ATOM 1081 O O . ASP A 1 148 ? 14.259 -6.349 -0.046 1.00 98.56 148 ASP A O 1
ATOM 1085 N N . LEU A 1 149 ? 14.384 -6.737 -2.250 1.00 98.81 149 LEU A N 1
ATOM 1086 C CA . LEU A 1 149 ? 13.629 -5.541 -2.616 1.00 98.81 149 LEU A CA 1
ATOM 1087 C C . LEU A 1 149 ? 12.136 -5.710 -2.311 1.00 98.81 149 LEU A C 1
ATOM 1089 O O . LEU A 1 149 ? 11.530 -4.770 -1.796 1.00 98.81 149 LEU A O 1
ATOM 1093 N N . ILE A 1 150 ? 11.564 -6.902 -2.517 1.00 98.88 150 ILE A N 1
ATOM 1094 C CA . ILE A 1 150 ? 10.188 -7.220 -2.094 1.00 98.88 150 ILE A CA 1
ATOM 1095 C C . ILE A 1 150 ? 10.061 -7.086 -0.570 1.00 98.88 150 ILE A C 1
ATOM 1097 O O . ILE A 1 150 ? 9.194 -6.352 -0.088 1.00 98.88 150 ILE A O 1
ATOM 1101 N N . ARG A 1 151 ? 10.978 -7.693 0.198 1.00 98.69 151 ARG A N 1
ATOM 1102 C CA . ARG A 1 151 ? 11.036 -7.539 1.665 1.00 98.69 151 ARG A CA 1
ATOM 1103 C C . ARG A 1 151 ? 11.193 -6.082 2.082 1.00 98.69 151 ARG A C 1
ATOM 1105 O O . ARG A 1 151 ? 10.547 -5.642 3.028 1.00 98.69 151 ARG A O 1
ATOM 1112 N N . THR A 1 152 ? 12.004 -5.305 1.366 1.00 98.75 152 THR A N 1
ATOM 1113 C CA . THR A 1 152 ? 12.155 -3.864 1.616 1.00 98.75 152 THR A CA 1
ATOM 1114 C C . THR A 1 152 ? 10.833 -3.121 1.412 1.00 98.75 152 THR A C 1
ATOM 1116 O O . THR A 1 152 ? 10.494 -2.252 2.217 1.00 98.75 152 THR A O 1
ATOM 1119 N N . GLY A 1 153 ? 10.063 -3.465 0.375 1.00 98.81 153 GLY A N 1
ATOM 1120 C CA . GLY A 1 153 ? 8.723 -2.924 0.138 1.00 98.81 153 GLY A CA 1
ATOM 1121 C C . GLY A 1 153 ? 7.764 -3.228 1.287 1.00 98.81 153 GLY A C 1
ATOM 1122 O O . GLY A 1 153 ? 7.169 -2.302 1.840 1.00 98.81 153 GLY A O 1
ATOM 1123 N N . ILE A 1 154 ? 7.702 -4.495 1.708 1.00 98.62 154 ILE A N 1
ATOM 1124 C CA . ILE A 1 154 ? 6.911 -4.959 2.861 1.00 98.62 154 ILE A CA 1
ATOM 1125 C C . ILE A 1 154 ? 7.296 -4.176 4.121 1.00 98.62 154 ILE A C 1
ATOM 1127 O O . ILE A 1 154 ? 6.439 -3.590 4.778 1.00 98.62 154 ILE A O 1
ATOM 1131 N N . GLN A 1 155 ? 8.592 -4.100 4.434 1.00 98.12 155 GLN A N 1
ATOM 1132 C CA . GLN A 1 155 ? 9.098 -3.412 5.623 1.00 98.12 155 GLN A CA 1
ATOM 1133 C C . GLN A 1 155 ? 8.799 -1.911 5.617 1.00 98.12 155 GLN A C 1
ATOM 1135 O O . GLN A 1 155 ? 8.503 -1.345 6.668 1.00 98.12 155 GLN A O 1
ATOM 1140 N N . ARG A 1 156 ? 8.898 -1.240 4.462 1.00 98.38 156 ARG A N 1
ATOM 1141 C CA . ARG A 1 156 ? 8.558 0.186 4.343 1.00 98.38 156 ARG A CA 1
ATOM 1142 C C . ARG A 1 156 ? 7.057 0.408 4.512 1.00 98.38 156 ARG A C 1
ATOM 1144 O O . ARG A 1 156 ? 6.676 1.323 5.235 1.00 98.38 156 ARG A O 1
ATOM 1151 N N . GLY A 1 157 ? 6.233 -0.438 3.898 1.00 98.06 157 GLY A N 1
ATOM 1152 C CA . GLY A 1 157 ? 4.778 -0.381 4.013 1.00 98.06 157 GLY A CA 1
ATOM 1153 C C . GLY A 1 157 ? 4.283 -0.627 5.439 1.00 98.06 157 GLY A C 1
ATOM 1154 O O . GLY A 1 157 ? 3.496 0.153 5.963 1.00 98.06 157 GLY A O 1
ATOM 1155 N N . ALA A 1 158 ? 4.834 -1.635 6.120 1.00 96.19 158 ALA A N 1
ATOM 1156 C CA . ALA A 1 158 ? 4.483 -1.992 7.498 1.00 96.19 158 ALA A CA 1
ATOM 1157 C C . ALA A 1 158 ? 4.817 -0.908 8.543 1.00 96.19 158 ALA A C 1
ATOM 1159 O O . ALA A 1 158 ? 4.362 -0.984 9.680 1.00 96.19 158 ALA A O 1
ATOM 1160 N N . ARG A 1 159 ? 5.625 0.102 8.187 1.00 96.00 159 ARG A N 1
ATOM 1161 C CA . ARG A 1 159 ? 5.916 1.258 9.054 1.00 96.00 159 ARG A CA 1
ATOM 1162 C C . ARG A 1 159 ? 4.861 2.358 8.960 1.00 96.00 159 ARG A C 1
ATOM 1164 O O . ARG A 1 159 ? 4.933 3.312 9.731 1.00 96.00 159 ARG A O 1
ATOM 1171 N N . ILE A 1 160 ? 3.928 2.271 8.011 1.00 96.25 160 ILE A N 1
ATOM 1172 C CA . ILE A 1 160 ? 2.843 3.241 7.885 1.00 96.25 160 ILE A CA 1
ATOM 1173 C C . ILE A 1 160 ? 1.784 2.904 8.943 1.00 96.25 160 ILE A C 1
ATOM 1175 O O . ILE A 1 160 ? 1.247 1.795 8.905 1.00 96.25 160 ILE A O 1
ATOM 1179 N N . PRO A 1 161 ? 1.455 3.833 9.857 1.00 93.06 161 PRO A N 1
ATOM 1180 C CA . PRO A 1 161 ? 0.538 3.551 10.951 1.00 93.06 161 PRO A CA 1
ATOM 1181 C C . PRO A 1 161 ? -0.890 3.306 10.460 1.00 93.06 161 PRO A C 1
ATOM 1183 O O . PRO A 1 161 ? -1.346 3.921 9.485 1.00 93.06 161 PRO A O 1
ATOM 1186 N N . GLY A 1 162 ? -1.616 2.446 11.175 1.00 92.00 162 GLY A N 1
ATOM 1187 C CA . GLY A 1 162 ? -3.054 2.260 10.991 1.00 92.00 162 GLY A CA 1
ATOM 1188 C C . GLY A 1 162 ? -3.820 3.592 11.017 1.00 92.00 162 GLY A C 1
ATOM 1189 O O . GLY A 1 162 ? -3.498 4.511 11.769 1.00 92.00 162 GLY A O 1
ATOM 1190 N N . GLY A 1 163 ? -4.838 3.728 10.162 1.00 92.25 163 GLY A N 1
ATOM 1191 C CA . GLY A 1 163 ? -5.671 4.937 10.109 1.00 92.25 163 GLY A CA 1
ATOM 1192 C C . GLY A 1 163 ? -5.036 6.149 9.413 1.00 92.25 163 GLY A C 1
ATOM 1193 O O . GLY A 1 163 ? -5.637 7.222 9.417 1.00 92.25 163 GLY A O 1
ATOM 1194 N N . SER A 1 164 ? -3.871 6.001 8.768 1.00 94.44 164 SER A N 1
ATOM 1195 C CA . SER A 1 164 ? -3.204 7.085 8.023 1.00 94.44 164 SER A CA 1
ATOM 1196 C C . SER A 1 164 ? -4.123 7.814 7.028 1.00 94.44 164 SER A C 1
ATOM 1198 O O . SER A 1 164 ? -4.028 9.034 6.887 1.00 94.44 164 SER A O 1
ATOM 1200 N N . CYS A 1 165 ? -5.058 7.097 6.393 1.00 93.44 165 CYS A N 1
ATOM 1201 C CA . CYS A 1 165 ? -6.019 7.666 5.445 1.00 93.44 165 CYS A CA 1
ATOM 1202 C C . CYS A 1 165 ? -6.936 8.737 6.060 1.00 93.44 165 CYS A C 1
ATOM 1204 O O . CYS A 1 165 ? -7.280 9.688 5.372 1.00 93.44 165 CYS A O 1
ATOM 1206 N N . GLY A 1 166 ? -7.302 8.605 7.341 1.00 91.88 166 GLY A N 1
ATOM 1207 C CA . GLY A 1 166 ? -8.146 9.575 8.047 1.00 91.88 166 GLY A CA 1
ATOM 1208 C C . GLY A 1 166 ? -7.360 10.534 8.944 1.00 91.88 166 GLY A C 1
ATOM 1209 O O . GLY A 1 166 ? -7.692 11.710 9.027 1.00 91.88 166 GLY A O 1
ATOM 1210 N N . ASN A 1 167 ? -6.295 10.050 9.590 1.00 91.25 167 ASN A N 1
ATOM 1211 C CA . ASN A 1 167 ? -5.572 10.809 10.617 1.00 91.25 167 ASN A CA 1
ATOM 1212 C C . ASN A 1 167 ? -4.398 11.626 10.061 1.00 91.25 167 ASN A C 1
ATOM 1214 O O . ASN A 1 167 ? -4.099 12.698 10.578 1.00 91.25 167 ASN A O 1
ATOM 1218 N N . ASN A 1 168 ? -3.731 11.126 9.016 1.00 94.00 168 ASN A N 1
ATOM 1219 C CA . ASN A 1 168 ? -2.535 11.756 8.446 1.00 94.00 168 ASN A CA 1
ATOM 1220 C C . ASN A 1 168 ? -2.810 12.424 7.089 1.00 94.00 168 ASN A C 1
ATOM 1222 O O . ASN A 1 168 ? -1.908 13.030 6.515 1.00 94.00 168 ASN A O 1
ATOM 1226 N N . GLY A 1 169 ? -4.031 12.288 6.557 1.00 94.62 169 GLY A N 1
ATOM 1227 C CA . GLY A 1 169 ? -4.431 12.848 5.263 1.00 94.62 169 GLY A CA 1
ATOM 1228 C C . GLY A 1 169 ? -3.812 12.144 4.052 1.00 94.62 169 GLY A C 1
ATOM 1229 O O . GLY A 1 169 ? -3.756 12.724 2.971 1.00 94.62 169 GLY A O 1
ATOM 1230 N N . ILE A 1 170 ? -3.314 10.914 4.217 1.00 96.00 170 ILE A N 1
ATOM 1231 C CA . ILE A 1 170 ? -2.664 10.158 3.143 1.00 96.00 170 ILE A CA 1
ATOM 1232 C C . ILE A 1 170 ? -3.046 8.680 3.223 1.00 96.00 170 ILE A C 1
ATOM 1234 O O . ILE A 1 170 ? -2.804 8.003 4.229 1.00 96.00 170 ILE A O 1
ATOM 1238 N N . CYS A 1 171 ? -3.647 8.165 2.147 1.00 97.94 171 CYS A N 1
ATOM 1239 C CA . CYS A 1 171 ? -3.962 6.748 2.050 1.00 97.94 171 CYS A CA 1
ATOM 1240 C C . CYS A 1 171 ? -2.677 5.919 1.931 1.00 97.94 171 CYS A C 1
ATOM 1242 O O . CYS A 1 171 ? -1.817 6.175 1.086 1.00 97.94 171 CYS A O 1
ATOM 1244 N N . ALA A 1 172 ? -2.558 4.894 2.769 1.00 97.25 172 ALA A N 1
ATOM 1245 C CA . ALA A 1 172 ? -1.378 4.047 2.799 1.00 97.25 172 ALA A CA 1
ATOM 1246 C C . ALA A 1 172 ? -1.230 3.164 1.548 1.00 97.25 172 ALA A C 1
ATOM 1248 O O . ALA A 1 172 ? -0.108 2.803 1.207 1.00 97.25 172 ALA A O 1
ATOM 1249 N N . THR A 1 173 ? -2.316 2.849 0.829 1.00 97.31 173 THR A N 1
ATOM 1250 C CA . THR A 1 173 ? -2.227 2.124 -0.451 1.00 97.31 173 THR A CA 1
ATOM 1251 C C . THR A 1 173 ? -1.604 3.006 -1.537 1.00 97.31 173 THR A C 1
ATOM 1253 O O . THR A 1 173 ? -0.697 2.552 -2.232 1.00 97.31 173 THR A O 1
ATOM 1256 N N . ALA A 1 174 ? -1.966 4.295 -1.602 1.00 98.50 174 ALA A N 1
ATOM 1257 C CA . ALA A 1 174 ? -1.302 5.277 -2.468 1.00 98.50 174 ALA A CA 1
ATOM 1258 C C . ALA A 1 174 ? 0.186 5.432 -2.115 1.00 98.50 174 ALA A C 1
ATOM 1260 O O . ALA A 1 174 ? 1.046 5.401 -2.996 1.00 98.50 174 ALA A O 1
ATOM 1261 N N . MET A 1 175 ? 0.514 5.528 -0.819 1.00 98.38 175 MET A N 1
ATOM 1262 C CA . MET A 1 175 ? 1.914 5.499 -0.373 1.00 98.38 175 MET A CA 1
ATOM 1263 C C . MET A 1 175 ? 2.612 4.197 -0.767 1.00 98.38 175 MET A C 1
ATOM 1265 O O . MET A 1 175 ? 3.786 4.228 -1.118 1.00 98.38 175 MET A O 1
ATOM 1269 N N . GLY A 1 176 ? 1.907 3.065 -0.732 1.00 98.62 176 GLY A N 1
ATOM 1270 C CA . GLY A 1 176 ? 2.391 1.761 -1.175 1.00 98.62 176 GLY A CA 1
ATOM 1271 C C . GLY A 1 176 ? 2.839 1.762 -2.636 1.00 98.62 176 GLY A C 1
ATOM 1272 O O . GLY A 1 176 ? 3.917 1.251 -2.940 1.00 98.62 176 GLY A O 1
ATOM 1273 N N . VAL A 1 177 ? 2.083 2.420 -3.523 1.00 98.81 177 VAL A N 1
ATOM 1274 C CA . VAL A 1 177 ? 2.490 2.640 -4.924 1.00 98.81 177 VAL A CA 1
ATOM 1275 C C . VAL A 1 177 ? 3.778 3.459 -4.982 1.00 98.81 177 VAL A C 1
ATOM 1277 O O . VAL A 1 177 ? 4.751 3.043 -5.611 1.00 98.81 177 VAL A O 1
ATOM 1280 N N . GLY A 1 178 ? 3.840 4.577 -4.255 1.00 98.75 178 GLY A N 1
ATOM 1281 C CA . GLY A 1 178 ? 5.055 5.385 -4.143 1.00 98.75 178 GLY A CA 1
ATOM 1282 C C . GLY A 1 178 ? 6.265 4.605 -3.627 1.00 98.75 178 GLY A C 1
ATOM 1283 O O . GLY A 1 178 ? 7.365 4.747 -4.158 1.00 98.75 178 GLY A O 1
ATOM 1284 N N . ILE A 1 179 ? 6.073 3.745 -2.622 1.00 98.88 179 ILE A N 1
ATOM 1285 C CA . ILE A 1 179 ? 7.111 2.870 -2.067 1.00 98.88 179 ILE A CA 1
ATOM 1286 C C . ILE A 1 179 ? 7.623 1.911 -3.141 1.00 98.88 179 ILE A C 1
ATOM 1288 O O . ILE A 1 179 ? 8.839 1.833 -3.331 1.00 98.88 179 ILE A O 1
ATOM 1292 N N . ALA A 1 180 ? 6.737 1.225 -3.861 1.00 98.88 180 ALA A N 1
ATOM 1293 C CA . ALA A 1 180 ? 7.134 0.295 -4.913 1.00 98.88 180 ALA A CA 1
ATOM 1294 C C . ALA A 1 180 ? 7.905 1.004 -6.035 1.00 98.88 180 ALA A C 1
ATOM 1296 O O . ALA A 1 180 ? 9.017 0.598 -6.368 1.00 98.88 180 ALA A O 1
ATOM 1297 N N . PHE A 1 181 ? 7.388 2.126 -6.543 1.00 98.69 181 PHE A N 1
ATOM 1298 C CA . PHE A 1 181 ? 8.073 2.910 -7.573 1.00 98.69 181 PHE A CA 1
ATOM 1299 C C . PHE A 1 181 ? 9.400 3.485 -7.071 1.00 98.69 181 PHE A C 1
ATOM 1301 O O . PHE A 1 181 ? 10.376 3.499 -7.815 1.00 98.69 181 PHE A O 1
ATOM 1308 N N . SER A 1 182 ? 9.490 3.897 -5.800 1.00 98.75 182 SER A N 1
ATOM 1309 C CA . SER A 1 182 ? 10.758 4.342 -5.209 1.00 98.75 182 SER A CA 1
ATOM 1310 C C . SER A 1 182 ? 11.819 3.242 -5.235 1.00 98.75 182 SER A C 1
ATOM 1312 O O . SER A 1 182 ? 12.992 3.526 -5.450 1.00 98.75 182 SER A O 1
ATOM 1314 N N . ILE A 1 183 ? 11.414 1.987 -5.035 1.00 98.81 183 ILE A N 1
ATOM 1315 C CA . ILE A 1 183 ? 12.312 0.836 -5.058 1.00 98.81 183 ILE A CA 1
ATOM 1316 C C . ILE A 1 183 ? 12.716 0.518 -6.499 1.00 98.81 183 ILE A C 1
ATOM 1318 O O . ILE A 1 183 ? 13.909 0.436 -6.777 1.00 98.81 183 ILE A O 1
ATOM 1322 N N . ILE A 1 184 ? 11.748 0.425 -7.414 1.00 98.69 184 ILE A N 1
ATOM 1323 C CA . ILE A 1 184 ? 11.988 0.112 -8.831 1.00 98.69 184 ILE A CA 1
ATOM 1324 C C . ILE A 1 184 ? 12.899 1.158 -9.487 1.00 98.69 184 ILE A C 1
ATOM 1326 O O . ILE A 1 184 ? 13.820 0.811 -10.222 1.00 98.69 184 ILE A O 1
ATOM 1330 N N . LEU A 1 185 ? 12.669 2.443 -9.206 1.00 98.00 185 LEU A N 1
ATOM 1331 C CA . LEU A 1 185 ? 13.433 3.549 -9.786 1.00 98.00 185 LEU A CA 1
ATOM 1332 C C . LEU A 1 185 ? 14.772 3.802 -9.077 1.00 98.00 185 LEU A C 1
ATOM 1334 O O . LEU A 1 185 ? 15.563 4.606 -9.564 1.00 98.00 185 LEU A O 1
ATOM 1338 N N . GLY A 1 186 ? 15.031 3.175 -7.924 1.00 97.94 186 GLY A N 1
ATOM 1339 C CA . GLY A 1 186 ? 16.218 3.461 -7.110 1.00 97.94 186 GLY A CA 1
ATOM 1340 C C . GLY A 1 186 ? 16.194 4.852 -6.462 1.00 97.94 186 GLY A C 1
ATOM 1341 O O . GLY A 1 186 ? 17.228 5.509 -6.346 1.00 97.94 186 GLY A O 1
ATOM 1342 N N . ALA A 1 187 ? 15.016 5.328 -6.059 1.00 98.25 187 ALA A N 1
ATOM 1343 C CA . ALA A 1 187 ? 14.843 6.629 -5.432 1.00 98.25 187 ALA A CA 1
ATOM 1344 C C . ALA A 1 187 ? 15.383 6.670 -3.991 1.00 98.25 187 ALA A C 1
ATOM 1346 O O . ALA A 1 187 ? 15.111 5.803 -3.156 1.00 98.25 187 ALA A O 1
ATOM 1347 N N . THR A 1 188 ? 16.078 7.756 -3.672 1.00 97.75 188 THR A N 1
ATOM 1348 C CA . THR A 1 188 ? 16.565 8.134 -2.345 1.00 97.75 188 THR A CA 1
ATOM 1349 C C . THR A 1 188 ? 16.258 9.617 -2.083 1.00 97.75 188 THR A C 1
ATOM 1351 O O . THR A 1 188 ? 15.874 10.351 -3.000 1.00 97.75 188 THR A O 1
ATOM 1354 N N . PRO A 1 189 ? 16.462 10.125 -0.853 1.00 98.06 189 PRO A N 1
ATOM 1355 C CA . PRO A 1 189 ? 16.340 11.556 -0.575 1.00 98.06 189 PRO A CA 1
ATOM 1356 C C . PRO A 1 189 ? 17.238 12.460 -1.440 1.00 98.06 189 PRO A C 1
ATOM 1358 O O . PRO A 1 189 ? 16.948 13.647 -1.558 1.00 98.06 189 PRO A O 1
ATOM 1361 N N . THR A 1 190 ? 18.300 11.918 -2.048 1.00 98.06 190 THR A N 1
ATOM 1362 C CA . THR A 1 190 ? 19.307 12.664 -2.822 1.00 98.06 190 THR A CA 1
ATOM 1363 C C . THR A 1 190 ? 19.272 12.387 -4.328 1.00 98.06 190 THR A C 1
ATOM 1365 O O . THR A 1 190 ? 20.096 12.929 -5.060 1.00 98.06 190 THR A O 1
ATOM 1368 N N . THR A 1 191 ? 18.314 11.597 -4.821 1.00 98.31 191 THR A N 1
ATOM 1369 C CA . THR A 1 191 ? 18.084 11.377 -6.261 1.00 98.31 191 THR A CA 1
ATOM 1370 C C . THR A 1 191 ? 16.878 12.210 -6.720 1.00 98.31 191 THR A C 1
ATOM 1372 O O . THR A 1 191 ? 15.744 11.726 -6.650 1.00 98.31 191 THR A O 1
ATOM 1375 N N . PRO A 1 192 ? 17.058 13.477 -7.139 1.00 98.00 192 PRO A N 1
ATOM 1376 C CA . PRO A 1 192 ? 15.950 14.424 -7.294 1.00 98.00 192 PRO A CA 1
ATOM 1377 C C . PRO A 1 192 ? 14.885 13.955 -8.291 1.00 98.00 192 PRO A C 1
ATOM 1379 O O . PRO A 1 192 ? 13.696 14.073 -8.003 1.00 98.00 192 PRO A O 1
ATOM 1382 N N . VAL A 1 193 ? 15.298 13.366 -9.417 1.00 98.31 193 VAL A N 1
ATOM 1383 C CA . VAL A 1 193 ? 14.382 12.899 -10.469 1.00 98.31 193 VAL A CA 1
ATOM 1384 C C . VAL A 1 193 ? 13.547 11.715 -9.978 1.00 98.31 193 VAL A C 1
ATOM 1386 O O . VAL A 1 193 ? 12.323 11.788 -9.956 1.00 98.31 193 VAL A O 1
ATOM 1389 N N . GLN A 1 194 ? 14.194 10.650 -9.507 1.00 98.44 194 GLN A N 1
ATOM 1390 C CA . GLN A 1 194 ? 13.538 9.428 -9.035 1.00 98.44 194 GLN A CA 1
ATOM 1391 C C . GLN A 1 194 ? 12.660 9.696 -7.805 1.00 98.44 194 GLN A C 1
ATOM 1393 O O . GLN A 1 194 ? 11.554 9.170 -7.699 1.00 98.44 194 GLN A O 1
ATOM 1398 N N . ARG A 1 195 ? 13.129 10.554 -6.888 1.00 98.31 195 ARG A N 1
ATOM 1399 C CA . ARG A 1 195 ? 12.367 10.983 -5.708 1.00 98.31 195 ARG A CA 1
ATOM 1400 C C . ARG A 1 195 ? 11.113 11.744 -6.118 1.00 98.31 195 ARG A C 1
ATOM 1402 O O . ARG A 1 195 ? 10.048 11.467 -5.576 1.00 98.31 195 ARG A O 1
ATOM 1409 N N . SER A 1 196 ? 11.240 12.701 -7.041 1.00 98.50 196 SER A N 1
ATOM 1410 C CA . SER A 1 196 ? 10.090 13.455 -7.545 1.00 98.50 196 SER A CA 1
ATOM 1411 C C . SER A 1 196 ? 9.088 12.521 -8.212 1.00 98.50 196 SER A C 1
ATOM 1413 O O . SER A 1 196 ? 7.910 12.601 -7.895 1.00 98.50 196 SER A O 1
ATOM 1415 N N . LEU A 1 197 ? 9.549 11.591 -9.055 1.00 98.12 197 LEU A N 1
ATOM 1416 C CA . LEU A 1 197 ? 8.679 10.614 -9.708 1.00 98.12 197 LEU A CA 1
ATOM 1417 C C . LEU A 1 197 ? 7.919 9.758 -8.689 1.00 98.12 197 LEU A C 1
ATOM 1419 O O . LEU A 1 197 ? 6.701 9.689 -8.768 1.00 98.12 197 LEU A O 1
ATOM 1423 N N . ALA A 1 198 ? 8.589 9.178 -7.688 1.00 98.38 198 ALA A N 1
ATOM 1424 C CA . ALA A 1 198 ? 7.917 8.381 -6.654 1.00 98.38 198 ALA A CA 1
ATOM 1425 C C . ALA A 1 198 ? 6.848 9.179 -5.873 1.00 98.38 198 ALA A C 1
ATOM 1427 O O . ALA A 1 198 ? 5.784 8.648 -5.541 1.00 98.38 198 ALA A O 1
ATOM 1428 N N . GLN A 1 199 ? 7.103 10.467 -5.610 1.00 98.62 199 GLN A N 1
ATOM 1429 C CA . GLN A 1 199 ? 6.120 11.367 -4.995 1.00 98.62 199 GLN A CA 1
ATOM 1430 C C . GLN A 1 199 ? 4.946 11.656 -5.931 1.00 98.62 199 GLN A C 1
ATOM 1432 O O . GLN A 1 199 ? 3.802 11.602 -5.488 1.00 98.62 199 GLN A O 1
ATOM 1437 N N . THR A 1 200 ? 5.208 11.889 -7.218 1.00 98.44 200 THR A N 1
ATOM 1438 C CA . THR A 1 200 ? 4.163 12.051 -8.233 1.00 98.44 200 THR A CA 1
ATOM 1439 C C . THR A 1 200 ? 3.284 10.807 -8.318 1.00 98.44 200 THR A C 1
ATOM 1441 O O . THR A 1 200 ? 2.070 10.946 -8.284 1.00 98.44 200 THR A O 1
ATOM 1444 N N . MET A 1 201 ? 3.853 9.593 -8.319 1.00 98.38 201 MET A N 1
ATOM 1445 C CA . MET A 1 201 ? 3.048 8.361 -8.370 1.00 98.38 201 MET A CA 1
ATOM 1446 C C . MET A 1 201 ? 2.099 8.252 -7.173 1.00 98.38 201 MET A C 1
ATOM 1448 O O . MET A 1 201 ? 0.941 7.876 -7.323 1.00 98.38 201 MET A O 1
ATOM 1452 N N . THR A 1 202 ? 2.583 8.634 -5.986 1.00 98.75 202 THR A N 1
ATOM 1453 C CA . THR A 1 202 ? 1.752 8.696 -4.776 1.00 98.75 202 THR A CA 1
ATOM 1454 C C . THR A 1 202 ? 0.619 9.708 -4.942 1.00 98.75 202 THR A C 1
ATOM 1456 O O . THR A 1 202 ? -0.522 9.403 -4.613 1.00 98.75 202 THR A O 1
ATOM 1459 N N . ALA A 1 203 ? 0.925 10.909 -5.440 1.00 98.62 203 ALA A N 1
ATOM 1460 C CA . ALA A 1 203 ? -0.034 12.004 -5.571 1.00 98.62 203 ALA A CA 1
ATOM 1461 C C . ALA A 1 203 ? -1.128 11.718 -6.613 1.00 98.62 203 ALA A C 1
ATOM 1463 O O . ALA A 1 203 ? -2.296 12.004 -6.362 1.00 98.62 203 ALA A O 1
ATOM 1464 N N . GLU A 1 204 ? -0.764 11.125 -7.749 1.00 98.56 204 GLU A N 1
ATOM 1465 C CA . GLU A 1 204 ? -1.703 10.746 -8.811 1.00 98.56 204 GLU A CA 1
ATOM 1466 C C . GLU A 1 204 ? -2.708 9.703 -8.306 1.00 98.56 204 GLU A C 1
ATOM 1468 O O . GLU A 1 204 ? -3.916 9.901 -8.407 1.00 98.56 204 GLU A O 1
ATOM 1473 N N . VAL A 1 205 ? -2.226 8.635 -7.661 1.00 98.62 205 VAL A N 1
ATOM 1474 C CA . VAL A 1 205 ? -3.106 7.611 -7.073 1.00 98.62 205 VAL A CA 1
ATOM 1475 C C . VAL A 1 205 ? -3.941 8.180 -5.928 1.00 98.62 205 VAL A C 1
ATOM 1477 O O . VAL A 1 205 ? -5.126 7.878 -5.810 1.00 98.62 205 VAL A O 1
ATOM 1480 N N . LEU A 1 206 ? -3.355 9.032 -5.083 1.00 98.56 206 LEU A N 1
ATOM 1481 C CA . LEU A 1 206 ? -4.102 9.688 -4.013 1.00 98.56 206 LEU A CA 1
ATOM 1482 C C . LEU A 1 206 ? -5.226 10.568 -4.565 1.00 98.56 206 LEU A C 1
ATOM 1484 O O . LEU A 1 206 ? -6.279 10.635 -3.945 1.00 98.56 206 LEU A O 1
ATOM 1488 N N . THR A 1 207 ? -5.017 11.222 -5.709 1.00 98.44 207 THR A N 1
ATOM 1489 C CA . THR A 1 207 ? -6.043 12.048 -6.361 1.00 98.44 207 THR A CA 1
ATOM 1490 C C . THR A 1 207 ? -7.236 11.198 -6.789 1.00 98.44 207 THR A C 1
ATOM 1492 O O . THR A 1 207 ? -8.371 11.593 -6.544 1.00 98.44 207 THR A O 1
ATOM 1495 N N . GLU A 1 208 ? -6.997 10.014 -7.358 1.00 97.56 208 GLU A N 1
ATOM 1496 C CA . GLU A 1 208 ? -8.067 9.071 -7.712 1.00 97.56 208 GLU A CA 1
ATOM 1497 C C . GLU A 1 208 ? -8.827 8.573 -6.477 1.00 97.56 208 GLU A C 1
ATOM 1499 O O . GLU A 1 208 ? -10.055 8.553 -6.473 1.00 97.56 208 GLU A O 1
ATOM 1504 N N . ILE A 1 209 ? -8.106 8.229 -5.406 1.00 97.88 209 ILE A N 1
ATOM 1505 C CA . ILE A 1 209 ? -8.702 7.818 -4.127 1.00 97.88 209 ILE A CA 1
ATOM 1506 C C . ILE A 1 209 ? -9.544 8.950 -3.521 1.00 97.88 209 ILE A C 1
ATOM 1508 O O . ILE A 1 209 ? -10.679 8.737 -3.105 1.00 97.88 209 ILE A O 1
ATOM 1512 N N . ALA A 1 210 ? -9.004 10.169 -3.486 1.00 97.25 210 ALA A N 1
ATOM 1513 C CA . ALA A 1 210 ? -9.645 11.331 -2.874 1.00 97.25 210 ALA A CA 1
ATOM 1514 C C . ALA A 1 210 ? -10.828 11.877 -3.687 1.00 97.25 210 ALA A C 1
ATOM 1516 O O . ALA A 1 210 ? -11.637 12.628 -3.145 1.00 97.25 210 ALA A O 1
ATOM 1517 N N . ALA A 1 211 ? -10.940 11.518 -4.969 1.00 96.25 211 ALA A N 1
ATOM 1518 C CA . ALA A 1 211 ? -12.069 11.905 -5.809 1.00 96.25 211 ALA A CA 1
ATOM 1519 C C . ALA A 1 211 ? -13.386 11.232 -5.387 1.00 96.25 211 ALA A C 1
ATOM 1521 O O . ALA A 1 211 ? -14.459 11.707 -5.762 1.00 96.25 211 ALA A O 1
ATOM 1522 N N . LEU A 1 212 ? -13.320 10.144 -4.613 1.00 94.06 212 LEU A N 1
ATOM 1523 C CA . LEU A 1 212 ? -14.489 9.432 -4.117 1.00 94.06 212 LEU A CA 1
ATOM 1524 C C . LEU A 1 212 ? -14.786 9.810 -2.661 1.00 94.06 212 LEU A C 1
ATOM 1526 O O . LEU A 1 212 ? -14.030 9.484 -1.746 1.00 94.06 212 LEU A O 1
ATOM 1530 N N . GLU A 1 213 ? -15.930 10.453 -2.431 1.00 94.06 213 GLU A N 1
ATOM 1531 C CA . GLU A 1 213 ? -16.401 10.782 -1.084 1.00 94.06 213 GLU A CA 1
ATOM 1532 C C . GLU A 1 213 ? -16.926 9.522 -0.377 1.00 94.06 213 GLU A C 1
ATOM 1534 O O . GLU A 1 213 ? -18.069 9.106 -0.565 1.00 94.06 213 GLU A O 1
ATOM 1539 N N . ALA A 1 214 ? -16.070 8.875 0.419 1.00 94.31 214 ALA A N 1
ATOM 1540 C CA . ALA A 1 214 ? -16.411 7.637 1.109 1.00 94.31 214 ALA A CA 1
ATOM 1541 C C . ALA A 1 214 ? -15.652 7.453 2.430 1.00 94.31 214 ALA A C 1
ATOM 1543 O O . ALA A 1 214 ? -14.516 7.894 2.598 1.00 94.31 214 ALA A O 1
ATOM 1544 N N . ALA A 1 215 ? -16.267 6.715 3.357 1.00 93.56 215 ALA A N 1
ATOM 1545 C CA . ALA A 1 215 ? -15.588 6.194 4.540 1.00 93.56 215 ALA A CA 1
ATOM 1546 C C . ALA A 1 215 ? -14.551 5.112 4.165 1.00 93.56 215 ALA A C 1
ATOM 1548 O O . ALA A 1 215 ? -14.439 4.709 3.004 1.00 93.56 215 ALA A O 1
ATOM 1549 N N . ARG A 1 216 ? -13.769 4.642 5.147 1.00 92.56 216 ARG A N 1
ATOM 1550 C CA . ARG A 1 216 ? -12.651 3.700 4.939 1.00 92.56 216 ARG A CA 1
ATOM 1551 C C . ARG A 1 216 ? -13.069 2.452 4.142 1.00 92.56 216 ARG A C 1
ATOM 1553 O O . ARG A 1 216 ? -14.114 1.862 4.390 1.00 92.56 216 ARG A O 1
ATOM 1560 N N . CYS A 1 217 ? -12.221 2.012 3.211 1.00 95.94 217 CYS A N 1
ATOM 1561 C CA . CYS A 1 217 ? -12.329 0.685 2.604 1.00 95.94 217 CYS A CA 1
ATOM 1562 C C . CYS A 1 217 ? -10.982 0.237 2.021 1.00 95.94 217 CYS A C 1
ATOM 1564 O O . CYS A 1 217 ? -10.648 0.571 0.886 1.00 95.94 217 CYS A O 1
ATOM 1566 N N . CYS A 1 218 ? -10.207 -0.553 2.774 1.00 96.12 218 CYS A N 1
ATOM 1567 C CA . CYS A 1 218 ? -8.883 -1.009 2.328 1.00 96.12 218 CYS A CA 1
ATOM 1568 C C . CYS A 1 218 ? -8.922 -1.788 1.005 1.00 96.12 218 CYS A C 1
ATOM 1570 O O . CYS A 1 218 ? -7.983 -1.670 0.227 1.00 96.12 218 CYS A O 1
ATOM 1572 N N . GLN A 1 219 ? -9.996 -2.535 0.720 1.00 95.25 219 GLN A N 1
ATOM 1573 C CA . GLN A 1 219 ? -10.170 -3.230 -0.560 1.00 95.25 219 GLN A CA 1
ATOM 1574 C C . GLN A 1 219 ? -10.301 -2.241 -1.723 1.00 95.25 219 GLN A C 1
ATOM 1576 O O . GLN A 1 219 ? -9.531 -2.321 -2.675 1.00 95.25 219 GLN A O 1
ATOM 1581 N N . ARG A 1 220 ? -11.234 -1.286 -1.633 1.00 96.69 220 ARG A N 1
ATOM 1582 C CA . ARG A 1 220 ? -11.443 -0.275 -2.677 1.00 96.69 220 ARG A CA 1
ATOM 1583 C C . ARG A 1 220 ? -10.168 0.522 -2.927 1.00 96.69 220 ARG A C 1
ATOM 1585 O O . ARG A 1 220 ? -9.717 0.591 -4.062 1.00 96.69 220 ARG A O 1
ATOM 1592 N N . GLU A 1 221 ? -9.542 1.031 -1.867 1.00 97.69 221 GLU A N 1
ATOM 1593 C CA . GLU A 1 221 ? -8.321 1.828 -2.021 1.00 97.69 221 GLU A CA 1
ATOM 1594 C C . GLU A 1 221 ? -7.128 1.019 -2.532 1.00 97.69 221 GLU A C 1
ATOM 1596 O O . GLU A 1 221 ? -6.213 1.584 -3.130 1.00 97.69 221 GLU A O 1
ATOM 1601 N N . SER A 1 222 ? -7.113 -0.295 -2.301 1.00 98.06 222 SER A N 1
ATOM 1602 C CA . SER A 1 222 ? -6.110 -1.197 -2.867 1.00 98.06 222 SER A CA 1
ATOM 1603 C C . SER A 1 222 ? -6.317 -1.380 -4.364 1.00 98.06 222 SER A C 1
ATOM 1605 O O . SER A 1 222 ? -5.379 -1.209 -5.132 1.00 98.06 222 SER A O 1
ATOM 1607 N N . LEU A 1 223 ? -7.547 -1.673 -4.785 1.00 97.69 223 LEU A N 1
ATOM 1608 C CA . LEU A 1 223 ? -7.888 -1.882 -6.191 1.00 97.69 223 LEU A CA 1
ATOM 1609 C C . LEU A 1 223 ? -7.662 -0.611 -7.018 1.00 97.69 223 LEU A C 1
ATOM 1611 O O . LEU A 1 223 ? -6.970 -0.673 -8.032 1.00 97.69 223 LEU A O 1
ATOM 1615 N N . THR A 1 224 ? -8.125 0.550 -6.538 1.00 97.88 224 THR A N 1
ATOM 1616 C CA . THR A 1 224 ? -7.829 1.853 -7.160 1.00 97.88 224 THR A CA 1
ATO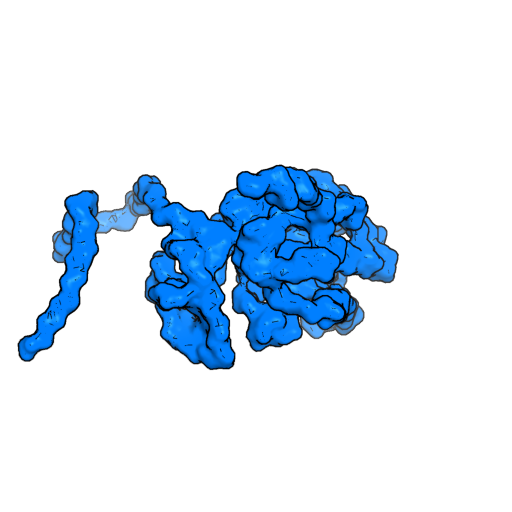M 1617 C C . THR A 1 224 ? -6.320 2.065 -7.295 1.00 97.88 224 THR A C 1
ATOM 1619 O O . THR A 1 224 ? -5.834 2.417 -8.367 1.00 97.88 224 THR A O 1
ATOM 1622 N N . ALA A 1 225 ? -5.549 1.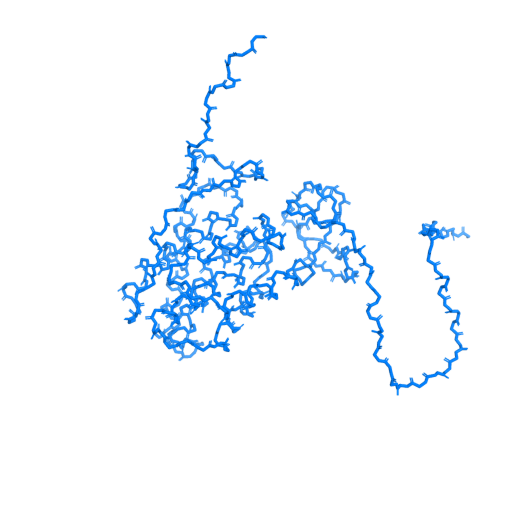780 -6.240 1.00 98.56 225 ALA A N 1
ATOM 1623 C CA . ALA A 1 225 ? -4.100 1.949 -6.264 1.00 98.56 225 ALA A CA 1
ATOM 1624 C C . ALA A 1 225 ? -3.385 1.027 -7.264 1.00 98.56 225 ALA A C 1
ATOM 1626 O O . ALA A 1 225 ? -2.441 1.469 -7.918 1.00 98.56 225 ALA A O 1
ATOM 1627 N N . LEU A 1 226 ? -3.816 -0.229 -7.409 1.00 98.69 226 LEU A N 1
ATOM 1628 C CA . LEU A 1 226 ? -3.220 -1.173 -8.360 1.00 98.69 226 LEU A CA 1
ATOM 1629 C C . LEU A 1 226 ? -3.556 -0.808 -9.813 1.00 98.69 226 LEU A C 1
ATOM 1631 O O . LEU A 1 226 ? -2.660 -0.813 -10.658 1.00 98.69 226 LEU A O 1
ATOM 1635 N N . LEU A 1 227 ? -4.800 -0.409 -10.097 1.00 98.00 227 LEU A N 1
ATOM 1636 C CA . LEU A 1 227 ? -5.193 0.095 -11.418 1.00 98.00 227 LEU A CA 1
ATOM 1637 C C . LEU A 1 227 ? -4.413 1.369 -11.783 1.00 98.00 227 LEU A C 1
ATOM 1639 O O . LEU A 1 227 ? -3.858 1.477 -12.880 1.00 98.00 227 LEU A O 1
ATOM 1643 N N . GLY A 1 228 ? -4.287 2.302 -10.835 1.00 98.12 228 GLY A N 1
ATOM 1644 C CA . GLY A 1 228 ? -3.467 3.501 -10.991 1.00 98.12 228 GLY A CA 1
ATOM 1645 C C . GLY A 1 228 ? -1.989 3.171 -11.224 1.00 98.12 228 GLY A C 1
ATOM 1646 O O . GLY A 1 228 ? -1.361 3.741 -12.117 1.00 98.12 228 GLY A O 1
ATOM 1647 N N . ALA A 1 229 ? -1.427 2.204 -10.490 1.00 98.56 229 ALA A N 1
ATOM 1648 C CA . ALA A 1 229 ? -0.051 1.744 -10.681 1.00 98.56 229 ALA A CA 1
ATOM 1649 C C . ALA A 1 229 ? 0.180 1.151 -12.081 1.00 98.56 229 ALA A C 1
ATOM 1651 O O . ALA A 1 229 ? 1.193 1.470 -12.707 1.00 98.56 229 ALA A O 1
ATOM 1652 N N . ALA A 1 230 ? -0.759 0.349 -12.598 1.00 98.25 230 ALA A N 1
ATOM 1653 C CA . ALA A 1 230 ? -0.703 -0.180 -13.961 1.00 98.25 230 ALA A CA 1
ATOM 1654 C C . ALA A 1 230 ? -0.666 0.958 -14.990 1.00 98.25 230 ALA A C 1
ATOM 1656 O O . ALA A 1 230 ? 0.285 1.059 -15.771 1.00 98.25 230 ALA A O 1
ATOM 1657 N N . ARG A 1 231 ? -1.618 1.896 -14.905 1.00 97.44 231 ARG A N 1
ATOM 1658 C CA . ARG A 1 231 ? -1.691 3.076 -15.782 1.00 97.44 231 ARG A CA 1
ATOM 1659 C C . ARG A 1 231 ? -0.411 3.918 -15.748 1.00 97.44 231 ARG A C 1
ATOM 1661 O O . ARG A 1 231 ? 0.101 4.306 -16.795 1.00 97.44 231 ARG A O 1
ATOM 1668 N N . LEU A 1 232 ? 0.115 4.201 -14.558 1.00 97.88 232 LEU A N 1
ATOM 1669 C CA . LEU A 1 232 ? 1.314 5.023 -14.377 1.00 97.88 232 LEU A CA 1
ATOM 1670 C C . LEU A 1 232 ? 2.591 4.315 -14.846 1.00 97.88 232 LEU A C 1
ATOM 1672 O O . LEU A 1 232 ? 3.490 4.953 -15.395 1.00 97.88 232 LEU A O 1
ATOM 1676 N N . SER A 1 233 ? 2.681 2.996 -14.663 1.00 98.12 233 SER A N 1
ATOM 1677 C CA . SER A 1 233 ? 3.863 2.228 -15.063 1.00 98.12 233 SER A CA 1
ATOM 1678 C C . SER A 1 233 ? 4.135 2.303 -16.563 1.00 98.12 233 SER A C 1
ATOM 1680 O O . SER A 1 233 ? 5.294 2.419 -16.952 1.00 98.12 233 SER A O 1
ATOM 1682 N N . ALA A 1 234 ? 3.089 2.343 -17.394 1.00 95.38 234 ALA A N 1
ATOM 1683 C CA . ALA A 1 234 ? 3.210 2.452 -18.845 1.00 95.38 234 ALA A CA 1
ATOM 1684 C C . ALA A 1 234 ? 3.970 3.715 -19.293 1.00 95.38 234 ALA A C 1
ATOM 1686 O O . ALA A 1 234 ? 4.648 3.700 -20.317 1.00 95.38 234 ALA A O 1
ATOM 1687 N N . ALA A 1 235 ? 3.881 4.804 -18.522 1.00 94.00 235 ALA A N 1
ATOM 1688 C CA . ALA A 1 235 ? 4.540 6.070 -18.836 1.00 94.00 235 ALA A CA 1
ATOM 1689 C C . ALA A 1 235 ? 5.936 6.216 -18.206 1.00 94.00 235 ALA A C 1
ATOM 1691 O O . ALA A 1 235 ? 6.728 7.048 -18.655 1.00 94.00 235 ALA A O 1
ATOM 1692 N N . HIS A 1 236 ? 6.239 5.456 -17.149 1.00 94.62 236 HIS A N 1
ATOM 1693 C CA . HIS A 1 236 ? 7.379 5.746 -16.272 1.00 94.62 236 HIS A CA 1
ATOM 1694 C C . HIS A 1 236 ? 8.337 4.579 -16.036 1.00 94.62 236 HIS A C 1
ATOM 1696 O O . HIS A 1 236 ? 9.445 4.816 -15.551 1.00 94.62 236 HIS A O 1
ATOM 1702 N N . LEU A 1 237 ? 7.947 3.346 -16.357 1.00 96.56 237 LEU A N 1
ATOM 1703 C CA . LEU A 1 237 ? 8.754 2.150 -16.133 1.00 96.56 237 LEU A CA 1
ATOM 1704 C C . LEU A 1 237 ? 9.073 1.445 -17.461 1.00 96.56 237 LEU A C 1
ATOM 1706 O O . LEU A 1 237 ? 8.268 1.478 -18.388 1.00 96.56 237 LEU A O 1
ATOM 1710 N N . PRO A 1 238 ? 10.239 0.779 -17.568 1.00 94.50 238 PRO A N 1
ATOM 1711 C CA . PRO A 1 238 ? 10.594 0.005 -18.759 1.00 94.50 238 PRO A CA 1
ATOM 1712 C C . PRO A 1 238 ? 9.754 -1.270 -18.918 1.00 94.50 238 PRO A C 1
ATOM 1714 O O . PRO A 1 238 ? 9.667 -1.808 -20.017 1.00 94.50 238 PRO A O 1
ATOM 1717 N N . VAL A 1 239 ? 9.157 -1.757 -17.827 1.00 97.50 239 VAL A N 1
ATOM 1718 C CA . VAL A 1 239 ? 8.210 -2.873 -17.814 1.00 97.50 239 VAL A CA 1
ATOM 1719 C C . VAL A 1 239 ? 6.872 -2.334 -17.319 1.00 97.50 239 VAL A C 1
ATOM 1721 O O . VAL A 1 239 ? 6.802 -1.701 -16.266 1.00 97.50 239 VAL A O 1
ATOM 1724 N N . THR A 1 240 ? 5.812 -2.553 -18.091 1.00 98.19 240 THR A N 1
ATOM 1725 C CA . THR A 1 240 ? 4.457 -2.126 -17.730 1.00 98.19 240 THR A CA 1
ATOM 1726 C C . THR A 1 240 ? 3.825 -3.156 -16.801 1.00 98.19 240 THR A C 1
ATOM 1728 O O . THR A 1 240 ? 3.811 -4.341 -17.115 1.00 98.19 240 THR A O 1
ATOM 1731 N N . LEU A 1 241 ? 3.322 -2.700 -15.656 1.00 98.56 241 LEU A N 1
ATOM 1732 C CA . LEU A 1 241 ? 2.554 -3.505 -14.710 1.00 98.56 241 LEU A CA 1
ATOM 1733 C C . LEU A 1 241 ? 1.171 -3.836 -15.282 1.00 98.56 241 LEU A C 1
ATOM 1735 O O . LEU A 1 241 ? 0.573 -3.014 -15.975 1.00 98.56 241 LEU A O 1
ATOM 1739 N N . VAL A 1 242 ? 0.649 -5.010 -14.927 1.00 98.38 242 VAL A N 1
ATOM 1740 C CA . VAL A 1 242 ? -0.627 -5.536 -15.431 1.00 98.38 242 VAL A CA 1
ATOM 1741 C C . VAL A 1 242 ? -1.677 -5.543 -14.316 1.00 98.38 242 VAL A C 1
ATOM 1743 O O . VAL A 1 242 ? -1.383 -5.907 -13.176 1.00 98.38 242 VAL A O 1
ATOM 1746 N N . ALA A 1 243 ? -2.891 -5.107 -14.649 1.00 97.25 243 ALA A N 1
ATOM 1747 C CA . ALA A 1 243 ? -4.082 -5.137 -13.798 1.00 97.25 243 ALA A CA 1
ATOM 1748 C C . ALA A 1 243 ? -5.329 -5.272 -14.695 1.00 97.25 243 ALA A C 1
ATOM 1750 O O . ALA A 1 243 ? -6.144 -4.357 -14.793 1.00 97.25 243 ALA A O 1
ATOM 1751 N N . GLU A 1 244 ? -5.391 -6.371 -15.442 1.00 94.75 244 GLU A N 1
ATOM 1752 C CA . GLU A 1 244 ? -6.427 -6.689 -16.430 1.00 94.75 244 GLU A CA 1
ATOM 1753 C C . GLU A 1 244 ? -7.580 -7.500 -15.837 1.00 94.75 244 GLU A C 1
ATOM 1755 O O . GLU A 1 244 ? -8.686 -7.465 -16.378 1.00 94.75 244 GLU A O 1
ATOM 1760 N N . VAL A 1 245 ? -7.354 -8.213 -14.726 1.00 93.69 245 VAL A N 1
ATOM 1761 C CA . VAL A 1 245 ? -8.440 -8.894 -14.012 1.00 93.69 245 VAL A CA 1
ATOM 1762 C C . VAL A 1 245 ? -9.457 -7.865 -13.525 1.00 93.69 245 VAL A C 1
ATOM 1764 O O . VAL A 1 245 ? -9.125 -6.959 -12.759 1.00 93.69 245 VAL A O 1
ATOM 1767 N N . GLU A 1 246 ? -10.710 -8.031 -13.953 1.00 89.38 246 GLU A N 1
ATOM 1768 C CA . GLU A 1 246 ? -11.808 -7.158 -13.551 1.00 89.38 246 GLU A CA 1
ATOM 1769 C C . GLU A 1 246 ? -12.080 -7.301 -12.043 1.00 89.38 246 GLU A C 1
ATOM 1771 O O . GLU A 1 246 ? -12.404 -8.394 -11.561 1.00 89.38 246 GLU A O 1
ATOM 1776 N N . PRO A 1 247 ? -11.937 -6.218 -11.264 1.00 84.62 247 PRO A N 1
ATOM 1777 C CA . PRO A 1 247 ? -12.061 -6.300 -9.822 1.00 84.62 247 PRO A CA 1
ATOM 1778 C C . PRO A 1 247 ? -13.527 -6.235 -9.383 1.00 84.62 247 PRO A C 1
ATOM 1780 O O . PRO A 1 247 ? -14.097 -5.156 -9.218 1.00 84.62 247 PRO A O 1
ATOM 1783 N N . VAL A 1 248 ? -14.119 -7.399 -9.117 1.00 85.81 248 VAL A N 1
ATOM 1784 C CA . VAL A 1 248 ? -15.452 -7.512 -8.507 1.00 85.81 248 VAL A CA 1
ATOM 1785 C C . VAL A 1 248 ? -15.319 -7.695 -6.992 1.00 85.81 248 VAL A C 1
ATOM 1787 O O . VAL A 1 248 ? -14.649 -8.610 -6.510 1.00 85.81 248 VAL A O 1
ATOM 1790 N N . CYS A 1 249 ? -15.930 -6.803 -6.209 1.00 88.94 249 CYS A N 1
ATOM 1791 C CA . CYS A 1 249 ? -15.901 -6.869 -4.750 1.00 88.94 249 CYS A CA 1
ATOM 1792 C C . CYS A 1 249 ? -17.102 -7.642 -4.197 1.00 88.94 249 CYS A C 1
ATOM 1794 O O . CYS A 1 249 ? -18.243 -7.231 -4.380 1.00 88.94 249 CYS A O 1
ATOM 1796 N N . GLU A 1 250 ? -16.829 -8.681 -3.408 1.00 85.69 250 GLU A N 1
ATOM 1797 C CA . GLU A 1 250 ? -17.841 -9.456 -2.666 1.00 85.69 250 GLU A CA 1
ATOM 1798 C C . GLU A 1 250 ? -17.873 -9.114 -1.160 1.00 85.69 250 GLU A C 1
ATOM 1800 O O . GLU A 1 250 ? -18.706 -9.597 -0.398 1.00 85.69 250 GLU A O 1
ATOM 1805 N N . GLN A 1 251 ? -16.970 -8.248 -0.687 1.00 87.50 251 GLN A N 1
ATOM 1806 C CA . GLN A 1 251 ? -16.830 -7.934 0.745 1.00 87.50 251 GLN A CA 1
ATOM 1807 C C . GLN A 1 251 ? -17.847 -6.923 1.268 1.00 87.50 251 GLN A C 1
ATOM 1809 O O . GLN A 1 251 ? -17.858 -6.637 2.465 1.00 87.50 251 GLN A O 1
ATOM 1814 N N . TRP A 1 252 ? -18.694 -6.378 0.395 1.00 89.44 252 TRP A N 1
ATOM 1815 C CA . TRP A 1 252 ? -19.688 -5.373 0.762 1.00 89.44 252 TRP A CA 1
ATOM 1816 C C . TRP A 1 252 ? -20.624 -5.859 1.877 1.00 89.44 252 TRP A C 1
ATOM 1818 O O . TRP A 1 252 ? -20.959 -5.070 2.752 1.00 89.44 252 TRP A O 1
ATOM 1828 N N . GLN A 1 253 ? -20.946 -7.158 1.921 1.00 89.50 253 GLN A N 1
ATOM 1829 C CA . GLN A 1 253 ? -21.794 -7.771 2.959 1.00 89.50 253 GLN A CA 1
ATOM 1830 C C . GLN A 1 253 ? -21.206 -7.664 4.370 1.00 89.50 253 GLN A C 1
ATOM 1832 O O . GLN A 1 253 ? -21.934 -7.683 5.358 1.00 89.50 253 GLN A O 1
ATOM 1837 N N . HIS A 1 254 ? -19.882 -7.563 4.460 1.00 88.88 254 HIS A N 1
ATOM 1838 C CA . HIS A 1 254 ? -19.144 -7.563 5.718 1.00 88.88 254 HIS A CA 1
ATOM 1839 C C . HIS A 1 254 ? -18.624 -6.168 6.080 1.00 88.88 254 HIS A C 1
ATOM 1841 O O . HIS A 1 254 ? -18.107 -5.981 7.175 1.00 88.88 254 HIS A O 1
ATOM 1847 N N . ASN A 1 255 ? -18.740 -5.189 5.176 1.00 92.38 255 ASN A N 1
ATOM 1848 C CA . ASN A 1 255 ? -18.233 -3.839 5.380 1.00 92.38 255 ASN A CA 1
ATOM 1849 C C . ASN A 1 255 ? -19.365 -2.864 5.711 1.00 92.38 255 ASN A C 1
ATOM 1851 O O . ASN A 1 255 ? -20.082 -2.404 4.824 1.00 92.38 255 ASN A O 1
ATOM 1855 N N . ARG A 1 256 ? -19.458 -2.479 6.985 1.00 90.69 256 ARG A N 1
ATOM 1856 C CA . ARG A 1 256 ? -20.437 -1.499 7.480 1.00 90.69 256 ARG A CA 1
ATOM 1857 C C . ARG A 1 256 ? -20.283 -0.114 6.844 1.00 90.69 256 ARG A C 1
ATOM 1859 O O . ARG A 1 256 ? -21.263 0.612 6.728 1.00 90.69 256 ARG A O 1
ATOM 1866 N N . GLU A 1 257 ? -19.077 0.228 6.397 1.00 93.81 257 GLU A N 1
ATOM 1867 C CA . GLU A 1 257 ? -18.752 1.484 5.718 1.00 93.81 257 GLU A CA 1
ATOM 1868 C C . GLU A 1 257 ? -18.890 1.398 4.184 1.00 93.81 257 GLU A C 1
ATOM 1870 O O . GLU A 1 257 ? -18.465 2.309 3.464 1.00 93.81 257 GLU A O 1
ATOM 1875 N N . CYS A 1 258 ? -19.448 0.305 3.646 1.00 94.81 258 CYS A N 1
ATOM 1876 C CA . CYS A 1 258 ? -19.645 0.160 2.208 1.00 94.81 258 CYS A CA 1
ATOM 1877 C C . CYS A 1 258 ? -20.604 1.227 1.658 1.00 94.81 258 CYS A C 1
ATOM 1879 O O . CYS A 1 258 ? -21.654 1.506 2.228 1.00 94.81 258 CYS A O 1
ATOM 1881 N N . ILE A 1 259 ? -20.261 1.774 0.491 1.00 94.94 259 ILE A N 1
ATOM 1882 C CA . ILE A 1 259 ? -21.081 2.752 -0.242 1.00 94.94 259 ILE A CA 1
ATOM 1883 C C . ILE A 1 259 ? -21.926 2.103 -1.360 1.00 94.94 259 ILE A C 1
ATOM 1885 O O . ILE A 1 259 ? -22.539 2.806 -2.166 1.00 94.94 259 ILE A O 1
ATOM 1889 N N . TYR A 1 260 ? -21.950 0.764 -1.405 1.00 93.38 260 TYR A N 1
ATOM 1890 C CA . TYR A 1 260 ? -22.718 -0.068 -2.340 1.00 93.38 260 TYR A CA 1
ATOM 1891 C C . TYR A 1 260 ? -22.526 0.358 -3.802 1.00 93.38 260 TYR A C 1
ATOM 1893 O O . TYR A 1 260 ? -21.384 0.487 -4.235 1.00 93.38 260 TYR A O 1
ATOM 1901 N N . ALA A 1 261 ? -23.612 0.622 -4.534 1.00 91.88 261 ALA A N 1
ATOM 1902 C CA . ALA A 1 261 ? -23.617 0.999 -5.948 1.00 91.88 261 ALA A CA 1
ATOM 1903 C C . ALA A 1 261 ? -22.795 2.262 -6.292 1.00 91.88 261 ALA A C 1
ATOM 1905 O O . ALA A 1 261 ? -22.509 2.502 -7.460 1.00 91.88 261 ALA A O 1
ATOM 1906 N N . HIS A 1 262 ? -22.383 3.068 -5.304 1.00 93.12 262 HIS A N 1
ATOM 1907 C CA . HIS A 1 262 ? -21.463 4.194 -5.529 1.00 93.12 262 HIS A CA 1
ATOM 1908 C C . HIS A 1 262 ? -19.987 3.763 -5.587 1.00 93.12 262 HIS A C 1
ATOM 1910 O O . HIS A 1 262 ? -19.116 4.571 -5.902 1.00 93.12 262 HIS A O 1
ATOM 1916 N N . CYS A 1 263 ? -19.673 2.512 -5.243 1.00 94.69 263 CYS A N 1
ATOM 1917 C CA . CYS A 1 263 ? -18.328 1.963 -5.335 1.00 94.69 263 CYS A CA 1
ATOM 1918 C C . CYS A 1 263 ? -18.072 1.477 -6.769 1.00 94.69 263 CYS A C 1
ATOM 1920 O O . CYS A 1 263 ? -18.846 0.655 -7.258 1.00 94.69 263 CYS A O 1
ATOM 1922 N N . PRO A 1 264 ? -16.953 1.864 -7.410 1.00 93.06 264 PRO A N 1
ATOM 1923 C CA . PRO A 1 264 ? -16.629 1.421 -8.772 1.00 93.06 264 PRO A CA 1
ATOM 1924 C C . PRO A 1 264 ? -16.369 -0.089 -8.889 1.00 93.06 264 PRO A C 1
ATOM 1926 O O . PRO A 1 264 ? -16.248 -0.601 -9.994 1.00 93.06 264 PRO A O 1
ATOM 1929 N N . PHE A 1 265 ? -16.262 -0.795 -7.761 1.00 94.06 265 PHE A N 1
ATOM 1930 C CA . PHE A 1 265 ? -15.989 -2.233 -7.695 1.00 94.06 265 PHE A CA 1
ATOM 1931 C C . PHE A 1 265 ? -17.165 -3.033 -7.124 1.00 94.06 265 PHE A C 1
ATOM 1933 O O . PHE A 1 265 ? -16.978 -4.172 -6.698 1.00 94.06 265 PHE A O 1
ATOM 1940 N N . PHE A 1 266 ? -18.351 -2.433 -6.993 1.00 90.00 266 PHE A N 1
ATOM 1941 C CA . PHE A 1 266 ? -19.523 -3.150 -6.495 1.00 90.00 266 PHE A CA 1
ATOM 1942 C C . PHE A 1 266 ? -19.948 -4.228 -7.500 1.00 90.00 266 PHE A C 1
ATOM 1944 O O . PHE A 1 266 ? -20.181 -3.925 -8.665 1.00 90.00 266 PHE A O 1
ATOM 1951 N N . GLY A 1 267 ? -20.008 -5.488 -7.059 1.00 78.44 267 GLY A N 1
ATOM 1952 C CA . GLY A 1 267 ? -20.498 -6.587 -7.887 1.00 78.44 267 GLY A CA 1
ATOM 1953 C C . GLY A 1 267 ? -22.020 -6.670 -7.850 1.00 78.44 267 GLY A C 1
ATOM 1954 O O . GLY A 1 267 ? -22.580 -6.951 -6.792 1.00 78.44 267 GLY A O 1
ATOM 1955 N N . ASP A 1 268 ? -22.676 -6.482 -8.996 1.00 58.00 268 ASP A N 1
ATOM 1956 C CA . ASP A 1 268 ? -24.132 -6.603 -9.189 1.00 58.00 268 ASP A CA 1
ATOM 1957 C C . ASP A 1 268 ? -24.625 -8.068 -9.140 1.00 58.00 268 ASP A C 1
ATOM 1959 O O . ASP A 1 268 ? -25.318 -8.548 -10.034 1.00 58.00 268 ASP A O 1
ATOM 1963 N N . GLN A 1 269 ? -24.288 -8.813 -8.086 1.00 49.22 269 GLN A N 1
ATOM 1964 C CA . GLN A 1 269 ? -24.965 -10.074 -7.764 1.00 49.22 269 GLN A CA 1
ATOM 1965 C C . GLN A 1 269 ? -25.808 -9.902 -6.505 1.00 49.22 269 GLN A C 1
ATOM 1967 O O . GLN A 1 269 ? -25.556 -10.495 -5.458 1.00 49.22 269 GLN A O 1
ATOM 1972 N N . VAL A 1 270 ? -26.821 -9.047 -6.616 1.00 43.81 270 VAL A N 1
ATOM 1973 C CA . VAL A 1 270 ? -28.010 -9.150 -5.775 1.00 43.81 270 VAL A CA 1
ATOM 1974 C C . VAL A 1 270 ? -29.076 -9.781 -6.659 1.00 43.81 270 VAL A C 1
ATOM 1976 O O . VAL A 1 270 ? -29.681 -9.093 -7.477 1.00 43.81 270 VAL A O 1
ATOM 1979 N N . ASP A 1 271 ? -29.276 -11.093 -6.520 1.00 37.97 271 ASP A N 1
ATOM 1980 C CA . ASP A 1 271 ? -30.529 -11.718 -6.946 1.00 37.97 271 ASP A CA 1
ATOM 1981 C C . ASP A 1 271 ? -31.661 -10.954 -6.251 1.00 37.97 271 ASP A C 1
ATOM 1983 O O . ASP A 1 271 ? -31.807 -10.985 -5.027 1.00 37.97 271 ASP A O 1
ATOM 1987 N N . THR A 1 272 ? -32.451 -10.226 -7.032 1.00 38.00 272 THR A N 1
ATOM 1988 C CA . THR A 1 272 ? -33.602 -9.439 -6.578 1.00 38.00 272 THR A CA 1
ATOM 1989 C C . THR A 1 272 ? -34.825 -10.303 -6.240 1.00 38.00 272 THR A C 1
ATOM 1991 O O . THR A 1 272 ? -35.923 -9.781 -6.067 1.00 38.00 272 THR A O 1
ATOM 1994 N N . ASP A 1 273 ? -34.653 -11.612 -6.044 1.00 37.66 273 ASP A N 1
ATOM 1995 C CA . ASP A 1 273 ? -35.754 -12.558 -5.824 1.00 37.66 273 ASP A CA 1
ATOM 1996 C C . ASP A 1 273 ? -36.148 -12.761 -4.345 1.00 37.66 273 ASP A C 1
ATOM 1998 O O . ASP A 1 273 ? -36.953 -13.635 -4.028 1.00 37.66 273 ASP A O 1
ATOM 2002 N N . ALA A 1 274 ? -35.664 -11.929 -3.416 1.00 41.16 274 ALA A N 1
ATOM 2003 C CA . ALA A 1 274 ? -36.061 -11.997 -2.001 1.00 41.16 274 ALA A CA 1
ATOM 2004 C C . ALA A 1 274 ? -37.077 -10.925 -1.555 1.00 41.16 274 ALA A C 1
ATOM 2006 O O . ALA A 1 274 ? -37.348 -10.811 -0.361 1.00 41.16 274 ALA A O 1
ATOM 2007 N N . GLU A 1 275 ? -37.681 -10.169 -2.480 1.00 37.78 275 GLU A N 1
ATOM 2008 C CA . GLU A 1 275 ? -38.711 -9.162 -2.159 1.00 37.78 275 GLU A CA 1
ATOM 2009 C C . GLU A 1 275 ? -40.128 -9.546 -2.630 1.00 37.78 275 GLU A C 1
ATOM 2011 O O . GLU A 1 275 ? -40.986 -8.696 -2.853 1.00 37.78 275 GLU A O 1
ATOM 2016 N N . THR A 1 276 ? -40.416 -10.851 -2.727 1.00 42.06 276 THR A N 1
ATOM 2017 C CA . THR A 1 276 ? -41.795 -11.374 -2.782 1.00 42.06 276 THR A CA 1
ATOM 2018 C C . THR A 1 276 ? -41.965 -12.655 -1.957 1.00 42.06 276 THR A C 1
ATOM 2020 O O . THR A 1 276 ? -42.226 -13.736 -2.474 1.00 42.06 276 THR A O 1
ATOM 2023 N N . ALA A 1 277 ? -41.889 -12.536 -0.634 1.00 35.81 277 ALA A N 1
ATOM 2024 C CA . ALA A 1 277 ? -42.559 -13.481 0.256 1.00 35.81 277 ALA A CA 1
ATOM 2025 C C . ALA A 1 277 ? -43.248 -12.698 1.375 1.00 35.81 277 ALA A C 1
ATOM 2027 O O . ALA A 1 277 ? -42.608 -12.101 2.237 1.00 35.81 277 ALA A O 1
ATOM 2028 N N . SER A 1 278 ? -44.570 -12.646 1.234 1.00 38.81 278 SER A N 1
ATOM 2029 C CA . SER A 1 278 ? -45.557 -12.102 2.167 1.00 38.81 278 SER A CA 1
ATOM 2030 C C . SER A 1 278 ? -45.590 -12.848 3.496 1.00 38.81 278 SER A C 1
ATOM 2032 O O . SER A 1 278 ? -45.280 -14.061 3.494 1.00 38.81 278 SER A O 1
#

pLDDT: mean 84.98, std 21.75, range [27.45, 98.94]

Radius of gyration: 22.04 Å; chains: 1; bounding box: 66×39×73 Å

Secondary structure (DSSP, 8-state):
-PPPPP----TTPPPPPPS-----S----------PPPPPSSS-TTT-PPEEEEEEEEEEEBTTT--EEEEEEEETT--B--HHHHHHHHHHHHHHHHHH----BHHHHHHHHHTSTTS-SSSTHHHHHHHHHHHHHHHHTT-S--HHHHHHHHHHHTTSPTTHHHHTSS-HHHHHHHHHHHHHTT--TT-HHHHHHHHHHHHHHHHHHHTS-----HHHHHHHHHHHHHHHHHHH-SS--B--S---B-GGGG-TT--GGGSTTB-----STTS---

Foldseek 3Di:
DDDDDDDPDDPPDDDDDDDDDDDDPDDDPPPDPDPDDQQDQAAHRRPNAHKDFAPAWDWAAAPPPRDIDTGRIDGPVRHDHFLCRLCVVLLVLLLVLLQPDLDLALLVSLVVSCPDPSRHQDGLSLLLNLLLSQLSNCVNLVQPHDSVLSVQLSVVSSPQGIPCVPNVVFDSNLLSLLSNQCSSLVNDPPPVVSNVLSVVSSVQLSVQVVVQPFDDGSLLSNLSSSVSSQVSCVVPPPGHGHHPPQQADPCQVRDPRDPAPSRPRHDPPDPPPPPPDD

Sequence (278 aa):
MISDPPQSSCPDCPARPADGSSASADAAPEYRCCSGPERHSCDCMVCGSELVYATKASTVDCSYCGGEFTSSATCVQGHFVCDRCHSSDAIALIESACLSASEVDMVELFMRIRSHKSMPLHGPEFHALIPAVILTTYRNLGGNVTDDLIRTGIQRGARIPGGSCGNNGICATAMGVGIAFSIILGATPTTPVQRSLAQTMTAEVLTEIAALEAARCCQRESLTALLGAARLSAAHLPVTLVAEVEPVCEQWQHNRECIYAHCPFFGDQVDTDAETAS